Protein 3IRB (pdb70)

B-factor: mean 24.08, std 9.25, range [9.97, 71.31]

Foldseek 3Di:
DFADVVVLVVCVVVLVVLCPDPLNVVQLVQLVVVWWKWFAAPVPGATEPSHDQADPVVGDGTDGMDTADQQQKFFADWDWDQAPRVRHGDPWIWIFTFIDGPRHPGGAGAIETDPDDGGAGWHWPHSPPPTYTYGD/DAPVVVVVCVCVLPPVAPPLSVVQLVQLVVVWGKWFADPPPGATEPPHDQADPVPRDGTDGIDTADQQQKFFADWDWAQAYPVRHGDPDIWIFTWIDGPRHPGTATATEDDPHDGGFGWHWPHSPPVTYTYGD

Sequence (269 aa):
KEGSLLRWYDVEAERYEYTVGPAGEQFFNGLKQNKIIGSKCSSKCGRIFVVPARSYCEHCFVKIENYVEINKDEAYVDSYTIIYNDDEGNKLAQPVYIALIRFPNIIEEGGLLCYAEGNVKVGAKAKILSFQWPLRVKVDGSLLRWYDVEAERYEYTGPAGEQFFNGLKQNKIIGSKCSKCGRIFVPARSYCEHCFVKIEENYVEEINKDEAYVDSYTIIYNDDEGNKLAQPVYIALIRFPNIEGGLLCCYAEGNNVKVGAKKAKILSFQWPLRVKVD

Radius of gyration: 18.59 Å; Cα contacts (8 Å, |Δi|>4): 663; chains: 2; bounding box: 40×48×51 Å

Secondary structure (DSSP, 8-state):
---HHHHHHH--HHHHHHHSHHHHHHHHHHHHTT--EEEE-TTT--EEES--SEETTTTEE--EEEE--GGG-EEEEEEEEEE-TTSPEEEEEEEEEEEE-TT-EE-EEEEEEES--TT-B-EEEE-SSSPEEEE-/--HHHHHH--HHHHT---HHHHHHHHHHHTT-EEEEE-TTT--EEES--SB-TTT--B--EEEEE-GGG-EEEEEEEEEE-TTSPEEEEEEEEEEEE-TT-EE-EEEEEEES--TT-B-EEEE-SSSPEEEE-

Nearest PDB structures (foldseek):
  3irb-assembly1_A  TM=1.007E+00  e=8.850E-28  Saccharolobus solfataricus
  3irb-assembly2_B  TM=9.487E-01  e=1.608E-23  Saccharolobus solfataricus
  6ok1-assembly1_D  TM=6.934E-01  e=3.715E-05  Thermomonospora curvata DSM 43183
  6bt2-assembly2_B  TM=3.971E-01  e=6.750E-01  Homo sapiens
  6bt1-assembly1_A  TM=4.145E-01  e=9.053E-01  Homo sapiens

Organism: Saccharolobus solfataricus (strain ATCC 35092 / DSM 1617 / JCM 11322 / P2) (NCBI:txid273057)

InterPro domains:
  IPR002878 ChsH2, C-terminal OB-fold domain [PF01796] (74-131)
  IPR012340 Nucleic acid-binding, OB-fold [G3DSA:2.40.50.140] (77-144)
  IPR012340 Nucleic acid-binding, OB-fold [SSF50249] (10-137)
  IPR022002 ChsH2, rubredoxin-like zinc ribbon domain [PF12172] (36-68)
  IPR052513 Thioester Dehydratase-Related Protein [PTHR34075] (24-132)

Structure (mmCIF, N/CA/C/O backbone):
data_3IRB
#
_entry.id   3IRB
#
_cell.length_a   75.170
_cell.length_b   75.170
_cell.length_c   115.400
_cell.angle_alpha   90.000
_cell.angle_beta   90.000
_cell.angle_gamma   90.000
#
_symmetry.space_group_name_H-M   'P 41 2 2'
#
loop_
_entity.id
_entity.type
_entity.pdbx_description
1 polymer 'uncharacterized protein from DUF35 family'
2 non-polymer 'ZINC ION'
3 non-polymer 'SULFATE ION'
4 non-polymer 'ACETIC ACID'
5 water water
#
loop_
_atom_site.group_PDB
_atom_site.id
_atom_site.type_symbol
_atom_site.label_atom_id
_atom_site.label_alt_id
_atom_site.label_comp_id
_atom_site.label_asym_id
_atom_site.label_entity_id
_atom_site.label_seq_id
_atom_site.pdbx_PDB_ins_code
_atom_site.Cartn_x
_atom_site.Cartn_y
_atom_site.Cartn_z
_atom_site.occupancy
_atom_site.B_iso_or_equiv
_atom_site.auth_seq_id
_atom_site.auth_comp_id
_atom_site.auth_asym_id
_atom_site.auth_atom_id
_atom_site.pdbx_PDB_model_num
ATOM 1 N N . LYS A 1 9 ? -13.503 41.532 22.868 1.00 43.16 8 LYS A N 1
ATOM 2 C CA . LYS A 1 9 ? -13.441 42.182 21.541 1.00 42.90 8 LYS A CA 1
ATOM 3 C C . LYS A 1 9 ? -11.988 42.424 21.138 1.00 41.57 8 LYS A C 1
ATOM 4 O O . LYS A 1 9 ? -11.683 43.467 20.570 1.00 42.59 8 LYS A O 1
ATOM 6 N N . GLU A 1 10 ? -11.092 41.483 21.438 1.00 39.92 9 GLU A N 1
ATOM 7 C CA . GLU A 1 10 ? -9.684 41.648 21.053 1.00 37.72 9 GLU A CA 1
ATOM 8 C C . GLU A 1 10 ? -9.500 41.388 19.547 1.00 33.08 9 GLU A C 1
ATOM 9 O O . GLU A 1 10 ? -10.159 40.536 18.969 1.00 35.41 9 GLU A O 1
ATOM 15 N N . GLY A 1 11 ? -8.606 42.135 18.913 1.00 28.80 10 GLY A N 1
ATOM 16 C CA . GLY A 1 11 ? -8.464 42.074 17.465 1.00 23.72 10 GLY A CA 1
ATOM 17 C C . GLY A 1 11 ? -7.447 41.051 17.014 1.00 19.94 10 GLY A C 1
ATOM 18 O O . GLY A 1 11 ? -6.884 40.315 17.812 1.00 18.95 10 GLY A O 1
ATOM 19 N N . SER A 1 12 ? -7.186 41.042 15.719 1.00 19.14 11 SER A N 1
ATOM 20 C CA . SER A 1 12 ? -6.365 40.021 15.124 1.00 17.93 11 SER A CA 1
ATOM 21 C C . SER A 1 12 ? -4.882 40.111 15.519 1.00 16.08 11 SER A C 1
ATOM 22 O O . SER A 1 12 ? -4.227 39.073 15.576 1.00 15.45 11 SER A O 1
ATOM 25 N N . LEU A 1 13 ? -4.354 41.319 15.773 1.00 14.38 12 LEU A N 1
ATOM 26 C CA . LEU A 1 13 ? -2.940 41.431 16.140 1.00 15.15 12 LEU A CA 1
ATOM 27 C C . LEU A 1 13 ? -2.737 40.807 17.539 1.00 15.44 12 LEU A C 1
ATOM 28 O O . LEU A 1 13 ? -1.825 40.016 17.743 1.00 16.08 12 LEU A O 1
ATOM 33 N N . LEU A 1 14 ? -3.659 41.062 18.446 1.00 16.02 13 LEU A N 1
ATOM 34 C CA . LEU A 1 14 ? -3.510 40.512 19.785 1.00 16.38 13 LEU A CA 1
ATOM 35 C C . LEU A 1 14 ? -3.759 39.009 19.737 1.00 14.60 13 LEU A C 1
ATOM 36 O O . LEU A 1 14 ? -3.059 38.258 20.404 1.00 16.64 13 LEU A O 1
ATOM 41 N N . ARG A 1 15 ? -4.728 38.576 18.929 1.00 15.49 14 ARG A N 1
ATOM 42 C CA . ARG A 1 15 ? -4.993 37.145 18.791 1.00 18.24 14 ARG A CA 1
ATOM 43 C C . ARG A 1 15 ? -3.739 36.416 18.325 1.00 16.23 14 ARG A C 1
ATOM 44 O O . ARG A 1 15 ? -3.407 35.333 18.840 1.00 16.82 14 ARG A O 1
ATOM 52 N N . TRP A 1 16 ? -3.084 36.965 17.310 1.00 13.90 15 TRP A N 1
ATOM 53 C CA . TRP A 1 16 ? -1.890 36.324 16.763 1.00 15.77 15 TRP A CA 1
ATOM 54 C C . TRP A 1 16 ? -0.763 36.368 17.816 1.00 15.24 15 TRP A C 1
ATOM 55 O O . TRP A 1 16 ? 0.004 35.416 17.954 1.00 17.21 15 TRP A O 1
ATOM 66 N N . TYR A 1 17 ? -0.664 37.461 18.544 1.00 12.62 16 TYR A N 1
ATOM 67 C CA . TYR A 1 17 ? 0.319 37.520 19.642 1.00 16.55 16 TYR A CA 1
ATOM 68 C C . TYR A 1 17 ? 0.062 36.367 20.640 1.00 16.30 16 TYR A C 1
ATOM 69 O O . TYR A 1 17 ? 0.979 35.664 21.050 1.00 16.22 16 TYR A O 1
ATOM 78 N N . ASP A 1 18 ? -1.196 36.179 20.989 1.00 17.27 17 ASP A N 1
ATOM 79 C CA . ASP A 1 18 ? -1.582 35.137 21.946 1.00 18.37 17 ASP A CA 1
ATOM 80 C C . ASP A 1 18 ? -1.195 33.741 21.495 1.00 19.09 17 ASP A C 1
ATOM 81 O O . ASP A 1 18 ? -0.650 32.980 22.275 1.00 17.98 17 ASP A O 1
ATOM 86 N N . VAL A 1 19 ? -1.473 33.423 20.235 1.00 19.91 18 VAL A N 1
ATOM 87 C CA . VAL A 1 19 ? -1.127 32.137 19.658 1.00 19.12 18 VAL A CA 1
ATOM 88 C C . VAL A 1 19 ? 0.388 31.930 19.661 1.00 17.36 18 VAL A C 1
ATOM 89 O O . VAL A 1 19 ? 0.877 30.869 20.071 1.00 19.70 18 VAL A O 1
ATOM 101 N N . GLU A 1 21 ? 2.582 33.424 21.606 1.00 20.30 20 GLU A N 1
ATOM 102 C CA . GLU A 1 21 ? 3.017 33.272 22.993 1.00 22.16 20 GLU A CA 1
ATOM 103 C C . GLU A 1 21 ? 2.715 31.866 23.553 1.00 21.91 20 GLU A C 1
ATOM 104 O O . GLU A 1 21 ? 3.530 31.301 24.270 1.00 21.78 20 GLU A O 1
ATOM 110 N N . ALA A 1 22 ? 1.529 31.334 23.277 1.00 21.04 21 ALA A N 1
ATOM 111 C CA . ALA A 1 22 ? 1.192 29.980 23.721 1.00 23.06 21 ALA A CA 1
ATOM 112 C C . ALA A 1 22 ? 2.252 28.999 23.227 1.00 22.22 21 ALA A C 1
ATOM 113 O O . ALA A 1 22 ? 2.733 28.122 23.962 1.00 23.59 21 ALA A O 1
ATOM 115 N N . GLU A 1 23 ? 2.646 29.163 21.970 1.00 22.48 22 GLU A N 1
ATOM 116 C CA . GLU A 1 23 ? 3.630 28.287 21.366 1.00 21.73 22 GLU A CA 1
ATOM 117 C C . GLU A 1 23 ? 5.024 28.395 21.963 1.00 21.19 22 GLU A C 1
ATOM 118 O O . GLU A 1 23 ? 5.728 27.381 22.075 1.00 21.72 22 GLU A O 1
ATOM 124 N N . ARG A 1 24 ? 5.427 29.600 22.339 1.00 20.46 23 ARG A N 1
ATOM 125 C CA . ARG A 1 24 ? 6.701 29.771 23.006 1.00 20.13 23 ARG A CA 1
ATOM 126 C C . ARG A 1 24 ? 6.845 28.788 24.173 1.00 18.81 23 ARG A C 1
ATOM 127 O O . ARG A 1 24 ? 7.847 28.095 24.297 1.00 17.85 23 ARG A O 1
ATOM 135 N N . TYR A 1 25 ? 5.820 28.706 25.017 1.00 18.64 24 TYR A N 1
ATOM 136 C CA . TYR A 1 25 ? 5.903 27.863 26.196 1.00 18.02 24 TYR A CA 1
ATOM 137 C C . TYR A 1 25 ? 5.878 26.392 25.839 1.00 18.70 24 TYR A C 1
ATOM 138 O O . TYR A 1 25 ? 6.603 25.617 26.460 1.00 18.35 24 TYR A O 1
ATOM 147 N N . GLU A 1 26 ? 5.121 26.020 24.808 1.00 18.80 25 GLU A N 1
ATOM 148 C CA . GLU A 1 26 ? 5.167 24.636 24.313 1.00 19.72 25 GLU A CA 1
ATOM 149 C C . GLU A 1 26 ? 6.571 24.257 23.867 1.00 17.49 25 GLU A C 1
ATOM 150 O O . GLU A 1 26 ? 7.077 23.216 24.265 1.00 19.18 25 GLU A O 1
ATOM 156 N N . TYR A 1 27 ? 7.212 25.121 23.071 1.00 18.16 26 TYR A N 1
ATOM 157 C CA . TYR A 1 27 ? 8.589 24.881 22.607 1.00 18.60 26 TYR A CA 1
ATOM 158 C C . TYR A 1 27 ? 9.619 24.908 23.734 1.00 19.71 26 TYR A C 1
ATOM 159 O O . TYR A 1 27 ? 10.703 24.347 23.593 1.00 18.94 26 TYR A O 1
ATOM 168 N N . THR A 1 28 ? 9.319 25.604 24.817 1.00 18.36 27 THR A N 1
ATOM 169 C CA . THR A 1 28 ? 10.313 25.819 25.890 1.00 18.78 27 THR A CA 1
ATOM 170 C C . THR A 1 28 ? 10.624 24.600 26.683 1.00 18.20 27 THR A C 1
ATOM 171 O O . THR A 1 28 ? 11.749 24.455 27.153 1.00 19.31 27 THR A O 1
ATOM 175 N N . VAL A 1 29 ? 9.639 23.714 26.820 1.00 15.39 28 VAL A N 1
ATOM 176 C CA . VAL A 1 29 ? 9.775 22.527 27.637 1.00 17.95 28 VAL A CA 1
ATOM 177 C C . VAL A 1 29 ? 10.950 21.653 27.194 1.00 18.70 28 VAL A C 1
ATOM 178 O O . VAL A 1 29 ? 11.096 21.347 26.006 1.00 16.93 28 VAL A O 1
ATOM 182 N N . GLY A 1 30 ? 11.761 21.212 28.154 1.00 20.42 29 GLY A N 1
ATOM 183 C CA . GLY A 1 30 ? 12.792 20.249 27.880 1.00 19.71 29 GLY A CA 1
ATOM 184 C C . GLY A 1 30 ? 14.121 20.848 27.444 1.00 21.72 29 GLY A C 1
ATOM 185 O O . GLY A 1 30 ? 14.237 22.046 27.224 1.00 20.33 29 GLY A O 1
ATOM 186 N N . PRO A 1 31 ? 15.139 19.999 27.333 1.00 20.17 30 PRO A N 1
ATOM 187 C CA . PRO A 1 31 ? 16.504 20.486 27.065 1.00 19.71 30 PRO A CA 1
ATOM 188 C C . PRO A 1 31 ? 16.640 21.082 25.649 1.00 18.53 30 PRO A C 1
ATOM 189 O O . PRO A 1 31 ? 17.427 22.007 25.469 1.00 19.52 30 PRO A O 1
ATOM 193 N N . ALA A 1 32 ? 15.874 20.570 24.677 1.00 19.22 31 ALA A N 1
ATOM 194 C CA . ALA A 1 32 ? 15.923 21.092 23.306 1.00 19.68 31 ALA A CA 1
ATOM 195 C C . ALA A 1 32 ? 15.352 22.501 23.240 1.00 19.93 31 ALA A C 1
ATOM 196 O O . ALA A 1 32 ? 15.929 23.401 22.619 1.00 19.03 31 ALA A O 1
ATOM 198 N N . GLY A 1 33 ? 14.227 22.695 23.922 1.00 19.23 32 GLY A N 1
ATOM 199 C CA . GLY A 1 33 ? 13.658 23.999 24.149 1.00 20.88 32 GLY A CA 1
ATOM 200 C C . GLY A 1 33 ? 14.634 24.980 24.736 1.00 22.40 32 GLY A C 1
ATOM 201 O O . GLY A 1 33 ? 14.730 26.110 24.270 1.00 22.68 32 GLY A O 1
ATOM 202 N N . GLU A 1 34 ? 15.385 24.534 25.736 1.00 23.97 33 GLU A N 1
ATOM 203 C CA . GLU A 1 34 ? 16.384 25.371 26.372 1.00 23.98 33 GLU A CA 1
ATOM 204 C C . GLU A 1 34 ? 17.483 25.757 25.356 1.00 22.04 33 GLU A C 1
ATOM 205 O O . GLU A 1 34 ? 17.845 26.923 25.278 1.00 23.08 33 GLU A O 1
ATOM 207 N N . GLN A 1 35 ? 17.960 24.802 24.557 1.00 19.50 34 GLN A N 1
ATOM 208 C CA . GLN A 1 35 ? 18.963 25.085 23.520 1.00 21.76 34 GLN A CA 1
ATOM 209 C C . GLN A 1 35 ? 18.422 26.089 22.519 1.00 17.93 34 GLN A C 1
ATOM 210 O O . GLN A 1 35 ? 19.115 27.007 22.114 1.00 18.38 34 GLN A O 1
ATOM 216 N N . PHE A 1 36 ? 17.191 25.886 22.096 1.00 17.40 35 PHE A N 1
ATOM 217 C CA . PHE A 1 36 ? 16.592 26.804 21.134 1.00 17.02 35 PHE A CA 1
ATOM 218 C C . PHE A 1 36 ? 16.562 28.237 21.650 1.00 15.87 35 PHE A C 1
ATOM 219 O O . PHE A 1 36 ? 17.024 29.151 20.978 1.00 15.41 35 PHE A O 1
ATOM 227 N N . PHE A 1 37 ? 15.970 28.444 22.823 1.00 17.66 36 PHE A N 1
ATOM 228 C CA . PHE A 1 37 ? 15.808 29.810 23.351 1.00 18.02 36 PHE A CA 1
ATOM 229 C C . PHE A 1 37 ? 17.136 30.444 23.773 1.00 19.45 36 PHE A C 1
ATOM 230 O O . PHE A 1 37 ? 17.328 31.652 23.619 1.00 17.71 36 PHE A O 1
ATOM 238 N N . ASN A 1 38 ? 18.059 29.631 24.286 1.00 20.36 37 ASN A N 1
ATOM 239 C CA . ASN A 1 38 ? 19.423 30.108 24.475 1.00 21.72 37 ASN A CA 1
ATOM 240 C C . ASN A 1 38 ? 20.074 30.538 23.172 1.00 19.01 37 ASN A C 1
ATOM 241 O O . ASN A 1 38 ? 20.770 31.554 23.134 1.00 18.65 37 ASN A O 1
ATOM 246 N N . GLY A 1 39 ? 19.853 29.771 22.117 1.00 17.84 38 GLY A N 1
ATOM 247 C CA . GLY A 1 39 ? 20.362 30.111 20.776 1.00 17.94 38 GLY A CA 1
ATOM 248 C C . GLY A 1 39 ? 19.863 31.466 20.294 1.00 18.27 38 GLY A C 1
ATOM 249 O O . GLY A 1 39 ? 20.630 32.261 19.752 1.00 18.45 38 GLY A O 1
ATOM 250 N N . LEU A 1 40 ? 18.576 31.733 20.488 1.00 18.04 39 LEU A N 1
ATOM 251 C CA . LEU A 1 40 ? 17.984 33.019 20.083 1.00 18.58 39 LEU A CA 1
ATOM 252 C C . LEU A 1 40 ? 18.668 34.206 20.775 1.00 20.31 39 LEU A C 1
ATOM 253 O O . LEU A 1 40 ? 18.871 35.278 20.161 1.00 17.86 39 LEU A O 1
ATOM 258 N N . LYS A 1 41 ? 19.029 34.017 22.049 1.00 20.26 40 LYS A N 1
ATOM 259 C CA . LYS A 1 41 ? 19.787 35.029 22.791 1.00 22.37 40 LYS A CA 1
ATOM 260 C C . LYS A 1 41 ? 21.151 35.309 22.166 1.00 22.73 40 LYS A C 1
ATOM 261 O O . LYS A 1 41 ? 21.699 36.383 22.359 1.00 21.92 40 LYS A O 1
ATOM 265 N N . GLN A 1 42 ? 21.691 34.364 21.405 1.00 22.07 41 GLN A N 1
ATOM 266 C CA . GLN A 1 42 ? 22.959 34.588 20.712 1.00 23.07 41 GLN A CA 1
ATOM 267 C C . GLN A 1 42 ? 22.794 34.902 19.212 1.00 20.95 41 GLN A C 1
ATOM 268 O O . GLN A 1 42 ? 23.741 34.759 18.445 1.00 20.88 41 GLN A O 1
ATOM 274 N N . ASN A 1 43 ? 21.594 35.305 18.794 1.00 22.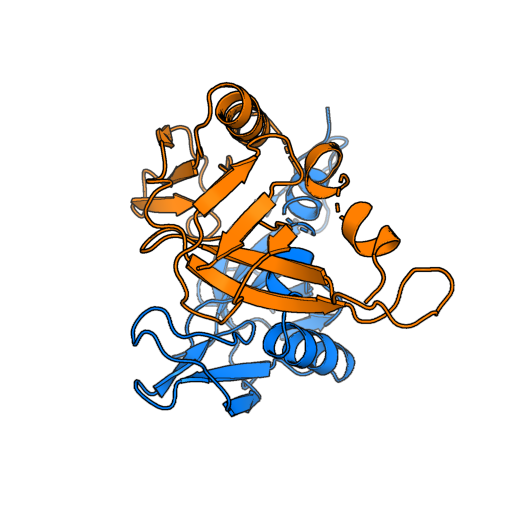74 42 ASN A N 1
ATOM 275 C CA . ASN A 1 43 ? 21.256 35.503 17.376 1.00 21.72 42 ASN A CA 1
ATOM 276 C C . ASN A 1 43 ? 21.496 34.262 16.506 1.00 21.52 42 ASN A C 1
ATOM 277 O O . ASN A 1 43 ? 21.998 34.365 15.397 1.00 21.21 42 ASN A O 1
ATOM 282 N N . LYS A 1 44 ? 21.142 33.089 17.024 1.00 18.31 43 LYS A N 1
ATOM 283 C CA . LYS A 1 44 ? 21.222 31.860 16.247 1.00 17.50 43 LYS A CA 1
ATOM 284 C C . LYS A 1 44 ? 19.904 31.155 16.241 1.00 18.84 43 LYS A C 1
ATOM 285 O O . LYS A 1 44 ? 19.113 31.297 17.180 1.00 18.29 43 LYS A O 1
ATOM 291 N N . ILE A 1 45 ? 19.682 30.383 15.183 1.00 18.38 44 ILE A N 1
ATOM 292 C CA . ILE A 1 45 ? 18.530 29.499 15.058 1.00 15.67 44 ILE A CA 1
ATOM 293 C C . ILE A 1 45 ? 19.081 28.086 15.241 1.00 15.76 44 ILE A C 1
ATOM 294 O O . ILE A 1 45 ? 19.866 27.593 14.394 1.00 17.46 44 ILE A O 1
ATOM 299 N N . ILE A 1 46 ? 18.652 27.436 16.321 1.00 14.95 45 ILE A N 1
ATOM 300 C CA . ILE A 1 46 ? 19.166 26.113 16.703 1.00 15.80 45 ILE A CA 1
ATOM 301 C C . ILE A 1 46 ? 18.114 25.043 16.488 1.00 18.26 45 ILE A C 1
ATOM 302 O O . ILE A 1 46 ? 16.978 25.124 16.979 1.00 18.83 45 ILE A O 1
ATOM 307 N N . GLY A 1 47 ? 18.477 24.039 15.711 1.00 17.42 46 GLY A N 1
ATOM 308 C CA . GLY A 1 47 ? 17.598 22.917 15.466 1.00 14.94 46 GLY A CA 1
ATOM 309 C C . GLY A 1 47 ? 18.207 21.693 16.098 1.00 17.17 46 GLY A C 1
ATOM 310 O O . GLY A 1 47 ? 19.293 21.767 16.696 1.00 16.64 46 GLY A O 1
ATOM 311 N N . SER A 1 48 ? 17.486 20.581 16.008 1.00 16.87 47 SER A N 1
ATOM 312 C CA . SER A 1 48 ? 18.042 19.308 16.444 1.00 18.16 47 SER A CA 1
ATOM 313 C C . SER A 1 48 ? 17.965 18.309 15.304 1.00 17.93 47 SER A C 1
ATOM 314 O O . SER A 1 48 ? 17.099 18.419 14.411 1.00 17.78 47 SER A O 1
ATOM 317 N N . LYS A 1 49 ? 18.848 17.315 15.347 1.00 16.97 48 LYS A N 1
ATOM 318 C CA . LYS A 1 49 ? 18.956 16.372 14.247 1.00 15.36 48 LYS A CA 1
ATOM 319 C C . LYS A 1 49 ? 18.859 14.966 14.761 1.00 16.33 48 LYS A C 1
ATOM 320 O O . LYS A 1 49 ? 19.712 14.530 15.536 1.00 16.25 48 LYS A O 1
ATOM 326 N N . CYS A 1 50 ? 17.825 14.253 14.328 1.00 13.62 49 CYS A N 1
ATOM 327 C CA . CYS A 1 50 ? 17.662 12.851 14.687 1.00 14.88 49 CYS A CA 1
ATOM 328 C C . CYS A 1 50 ? 18.760 12.020 14.041 1.00 15.64 49 CYS A C 1
ATOM 329 O O . CYS A 1 50 ? 19.002 12.089 12.837 1.00 14.14 49 CYS A O 1
ATOM 332 N N . SER A 1 51 ? 19.438 11.233 14.850 1.00 13.68 50 SER A N 1
ATOM 333 C CA A SER A 1 51 ? 20.548 10.439 14.362 0.50 14.60 50 SER A CA 1
ATOM 334 C CA B SER A 1 51 ? 20.550 10.455 14.342 0.50 14.65 50 SER A CA 1
ATOM 335 C C . SER A 1 51 ? 20.056 9.235 13.582 1.00 13.70 50 SER A C 1
ATOM 336 O O . SER A 1 51 ? 20.813 8.636 12.824 1.00 13.10 50 SER A O 1
ATOM 341 N N . LYS A 1 52 ? 18.796 8.856 13.799 1.00 14.78 51 LYS A N 1
ATOM 342 C CA . LYS A 1 52 ? 18.271 7.651 13.156 1.00 14.49 51 LYS A CA 1
ATOM 343 C C . LYS A 1 52 ? 17.763 7.913 11.749 1.00 18.33 51 LYS A C 1
ATOM 344 O O . LYS A 1 52 ? 17.986 7.082 10.862 1.00 18.87 51 LYS A O 1
ATOM 350 N N . CYS A 1 53 ? 17.117 9.060 11.529 1.00 15.72 52 CYS A N 1
ATOM 351 C CA . CYS A 1 53 ? 16.604 9.386 10.182 1.00 15.15 52 CYS A CA 1
ATOM 352 C C . CYS A 1 53 ? 17.251 10.619 9.571 1.00 16.46 52 CYS A C 1
ATOM 353 O O . CYS A 1 53 ? 17.005 10.942 8.394 1.00 15.89 52 CYS A O 1
ATOM 356 N N . GLY A 1 54 ? 18.074 11.321 10.350 1.00 14.70 53 GLY A N 1
ATOM 357 C CA . GLY A 1 54 ? 18.745 12.496 9.841 1.00 13.13 53 GLY A CA 1
ATOM 358 C C . GLY A 1 54 ? 17.872 13.744 9.685 1.00 14.69 53 GLY A C 1
ATOM 359 O O . GLY A 1 54 ? 18.374 14.741 9.237 1.00 16.52 53 GLY A O 1
ATOM 360 N N . ARG A 1 55 ? 16.578 13.687 9.999 1.00 14.20 54 ARG A N 1
ATOM 361 C CA . ARG A 1 55 ? 15.731 14.892 9.943 1.00 14.68 54 ARG A CA 1
ATOM 362 C C . ARG A 1 55 ? 16.243 15.961 10.906 1.00 16.21 54 ARG A C 1
ATOM 363 O O . ARG A 1 55 ? 16.600 15.645 12.055 1.00 16.22 54 ARG A O 1
ATOM 371 N N . ILE A 1 56 ? 16.233 17.221 10.448 1.00 16.58 55 ILE A N 1
ATOM 372 C CA . ILE A 1 56 ? 16.575 18.356 11.270 1.00 15.34 55 ILE A CA 1
ATOM 373 C C . ILE A 1 56 ? 15.290 19.127 11.561 1.00 17.10 55 ILE A C 1
ATOM 374 O O . ILE A 1 56 ? 14.548 19.392 10.648 1.00 17.76 55 ILE A O 1
ATOM 379 N N . PHE A 1 57 ? 15.027 19.411 12.844 1.00 15.02 56 PHE A N 1
ATOM 380 C CA . PHE A 1 57 ? 13.786 20.034 13.273 1.00 16.82 56 PHE A CA 1
ATOM 381 C C . PHE A 1 57 ? 14.072 21.424 13.784 1.00 17.13 56 PHE A C 1
ATOM 382 O O . PHE A 1 57 ? 15.038 21.636 14.516 1.00 18.27 56 PHE A O 1
ATOM 390 N N . VAL A 1 58 ? 13.197 22.361 13.440 1.00 14.84 57 VAL A N 1
ATOM 391 C CA A VAL A 1 58 ? 13.241 23.698 14.021 0.50 14.79 57 VAL A CA 1
ATOM 392 C CA B VAL A 1 58 ? 13.233 23.694 14.030 0.50 15.76 57 VAL A CA 1
ATOM 393 C C . VAL A 1 58 ? 11.808 24.046 14.467 1.00 16.03 57 VAL A C 1
ATOM 394 O O . VAL A 1 58 ? 10.863 23.758 13.744 1.00 17.88 57 VAL A O 1
ATOM 401 N N . PRO A 1 59 ? 11.640 24.589 15.695 1.00 17.46 58 PRO A N 1
ATOM 402 C CA . PRO A 1 59 ? 12.633 24.722 16.767 1.00 18.54 58 PRO A CA 1
ATOM 403 C C . PRO A 1 59 ? 13.147 23.343 17.190 1.00 18.69 58 PRO A C 1
ATOM 404 O O . PRO A 1 59 ? 12.520 22.317 16.880 1.00 17.39 58 PRO A O 1
ATOM 408 N N . ALA A 1 60 ? 14.327 23.321 17.784 1.00 19.93 59 ALA A N 1
ATOM 409 C CA . ALA A 1 60 ? 14.936 22.077 18.243 1.00 19.67 59 ALA A CA 1
ATOM 410 C C . ALA A 1 60 ? 13.949 21.244 19.061 1.00 19.40 59 ALA A C 1
ATOM 411 O O . ALA A 1 60 ? 13.164 21.769 19.857 1.00 18.67 59 ALA A O 1
ATOM 413 N N . ARG A 1 61 ? 13.997 19.934 18.898 1.00 16.82 60 ARG A N 1
ATOM 414 C CA . ARG A 1 61 ? 13.166 19.082 19.705 1.00 22.15 60 ARG A CA 1
ATOM 415 C C . ARG A 1 61 ? 13.927 17.880 20.216 1.00 20.38 60 ARG A C 1
ATOM 416 O O . ARG A 1 61 ? 14.948 17.508 19.668 1.00 18.03 60 ARG A O 1
ATOM 424 N N . SER A 1 62 ? 13.429 17.303 21.302 1.00 18.47 61 SER A N 1
ATOM 425 C CA . SER A 1 62 ? 14.193 16.311 22.031 1.00 19.88 61 SER A CA 1
ATOM 426 C C . SER A 1 62 ? 13.770 14.878 21.670 1.00 19.24 61 SER A C 1
ATOM 427 O O . SER A 1 62 ? 14.365 13.924 22.138 1.00 20.87 61 SER A O 1
ATOM 430 N N . TYR A 1 63 ? 12.743 14.751 20.835 1.00 18.68 62 TYR A N 1
ATOM 431 C CA . TYR A 1 63 ? 12.183 13.451 20.450 1.00 16.61 62 TYR A CA 1
ATOM 432 C C . TYR A 1 63 ? 11.798 13.433 18.983 1.00 16.05 62 TYR A C 1
ATOM 433 O O . TYR A 1 63 ? 11.284 14.421 18.461 1.00 15.84 62 TYR A O 1
ATOM 442 N N . CYS A 1 64 ? 12.045 12.309 18.313 1.00 15.99 63 CYS A N 1
ATOM 443 C CA . CYS A 1 64 ? 11.669 12.171 16.908 1.00 16.83 63 CYS A CA 1
ATOM 444 C C . CYS A 1 64 ? 10.474 11.223 16.866 1.00 19.21 63 CYS A C 1
ATOM 445 O O . CYS A 1 64 ? 10.621 10.047 17.151 1.00 16.79 63 CYS A O 1
ATOM 448 N N . GLU A 1 65 ? 9.293 11.730 16.518 1.00 24.17 64 GLU A N 1
ATOM 449 C CA . GLU A 1 65 ? 8.098 10.858 16.506 1.00 28.85 64 GLU A CA 1
ATOM 450 C C . GLU A 1 65 ? 8.052 9.927 15.269 1.00 29.76 64 GLU A C 1
ATOM 451 O O . GLU A 1 65 ? 7.318 8.940 15.289 1.00 31.02 64 GLU A O 1
ATOM 457 N N . HIS A 1 66 ? 8.845 10.230 14.238 1.00 28.05 65 HIS A N 1
ATOM 458 C CA . HIS A 1 66 ? 9.005 9.341 13.078 1.00 28.32 65 HIS A CA 1
ATOM 459 C C . HIS A 1 66 ? 9.724 8.067 13.449 1.00 26.89 65 HIS A C 1
ATOM 460 O O . HIS A 1 66 ? 9.293 6.987 13.056 1.00 25.50 65 HIS A O 1
ATOM 467 N N . CYS A 1 67 ? 10.818 8.194 14.209 1.00 23.04 66 CYS A N 1
ATOM 468 C CA . CYS A 1 67 ? 11.641 7.049 14.607 1.00 21.13 66 CYS A CA 1
ATOM 469 C C . CYS A 1 67 ? 11.342 6.498 16.000 1.00 23.64 66 CYS A C 1
ATOM 470 O O . CYS A 1 67 ? 11.812 5.417 16.318 1.00 21.81 66 CYS A O 1
ATOM 473 N N . PHE A 1 68 ? 10.596 7.244 16.823 1.00 22.89 67 PHE A N 1
ATOM 474 C CA . PHE A 1 68 ? 10.340 6.896 18.229 1.00 23.32 67 PHE A CA 1
ATOM 475 C C . PHE A 1 68 ? 11.606 6.809 19.076 1.00 20.50 67 PHE A C 1
ATOM 476 O O . PHE A 1 68 ? 11.803 5.840 19.797 1.00 22.21 67 PHE A O 1
ATOM 484 N N . VAL A 1 69 ? 12.477 7.811 18.944 1.00 17.68 68 VAL A N 1
ATOM 485 C CA . VAL A 1 69 ? 13.747 7.859 19.644 1.00 19.78 68 VAL A CA 1
ATOM 486 C C . VAL A 1 69 ? 14.051 9.293 20.073 1.00 18.65 68 VAL A C 1
ATOM 487 O O . VAL A 1 69 ? 13.604 10.280 19.438 1.00 18.65 68 VAL A O 1
ATOM 491 N N . LYS A 1 70 ? 14.799 9.378 21.163 1.00 19.18 69 LYS A N 1
ATOM 492 C CA . LYS A 1 70 ? 15.324 10.628 21.683 1.00 20.15 69 LYS A CA 1
ATOM 493 C C . LYS A 1 70 ? 16.303 11.268 20.666 1.00 17.58 69 LYS A C 1
ATOM 494 O O . LYS A 1 70 ? 17.046 10.562 19.965 1.00 18.16 69 LYS A O 1
ATOM 499 N N . ILE A 1 71 ? 16.288 12.598 20.588 1.00 17.37 70 ILE A N 1
ATOM 500 C CA . ILE A 1 71 ? 17.248 13.361 19.792 1.00 18.22 70 ILE A CA 1
ATOM 501 C C . ILE A 1 71 ? 18.224 14.070 20.736 1.00 21.82 70 ILE A C 1
ATOM 502 O O . ILE A 1 71 ? 17.801 14.802 21.628 1.00 24.50 70 ILE A O 1
ATOM 507 N N . GLU A 1 72 ? 19.513 13.895 20.493 1.00 23.73 71 GLU A N 1
ATOM 508 C CA . GLU A 1 72 ? 20.577 14.467 21.329 1.00 28.91 71 GLU A CA 1
ATOM 509 C C . GLU A 1 72 ? 21.450 15.518 20.643 1.00 28.25 71 GLU A C 1
ATOM 510 O O . GLU A 1 72 ? 22.153 16.276 21.319 1.00 30.34 71 GLU A O 1
ATOM 516 N N . ASN A 1 73 ? 21.447 15.556 19.314 1.00 23.90 72 ASN A N 1
ATOM 517 C CA . ASN A 1 73 ? 22.381 16.410 18.593 1.00 22.92 72 ASN A CA 1
ATOM 518 C C . ASN A 1 73 ? 21.741 17.727 18.146 1.00 21.25 72 ASN A C 1
ATOM 519 O O . ASN A 1 73 ? 20.681 17.721 17.536 1.00 20.32 72 ASN A O 1
ATOM 524 N N . TYR A 1 74 ? 22.377 18.844 18.464 1.00 19.50 73 TYR A N 1
ATOM 525 C CA . TYR A 1 74 ? 21.851 20.136 18.086 1.00 21.70 73 TYR A CA 1
ATOM 526 C C . TYR A 1 74 ? 22.715 20.701 16.985 1.00 21.90 73 TYR A C 1
ATOM 527 O O . TYR A 1 74 ? 23.910 20.469 16.959 1.00 20.79 73 TYR A O 1
ATOM 536 N N . VAL A 1 75 ? 22.090 21.437 16.076 1.00 18.54 74 VAL A N 1
ATOM 537 C CA . VAL A 1 75 ? 22.784 21.984 14.909 1.00 23.07 74 VAL A CA 1
ATOM 538 C C . VAL A 1 75 ? 22.363 23.427 14.677 1.00 20.28 74 VAL A C 1
ATOM 539 O O . VAL A 1 75 ? 21.210 23.779 14.902 1.00 20.68 74 VAL A O 1
ATOM 543 N N . GLU A 1 76 ? 23.315 24.262 14.253 1.00 18.58 75 GLU A N 1
ATOM 544 C CA . GLU A 1 76 ? 23.006 25.640 13.922 1.00 21.88 75 GLU A CA 1
ATOM 545 C C . GLU A 1 76 ? 22.465 25.679 12.493 1.00 22.58 75 GLU A C 1
ATOM 546 O O . GLU A 1 76 ? 23.119 25.213 11.561 1.00 21.75 75 GLU A O 1
ATOM 552 N N . ILE A 1 77 ? 21.287 26.264 12.335 1.00 19.60 76 ILE A N 1
ATOM 553 C CA . ILE A 1 77 ? 20.648 26.387 11.047 1.00 21.73 76 ILE A CA 1
ATOM 554 C C . ILE A 1 77 ? 21.190 27.636 10.339 1.00 21.65 76 ILE A C 1
ATOM 555 O O . ILE A 1 77 ? 21.457 28.640 10.970 1.00 21.83 76 ILE A O 1
ATOM 560 N N . ASN A 1 78 ? 21.398 27.555 9.034 1.00 21.73 77 ASN A N 1
ATOM 561 C CA . ASN A 1 78 ? 21.817 28.718 8.254 1.00 22.32 77 ASN A CA 1
ATOM 562 C C . ASN A 1 78 ? 20.694 29.740 8.159 1.00 24.27 77 ASN A C 1
ATOM 563 O O . ASN A 1 78 ? 19.748 29.596 7.357 1.00 22.52 77 ASN A O 1
ATOM 568 N N . LYS A 1 79 ? 20.837 30.809 8.929 1.00 25.63 78 LYS A N 1
ATOM 569 C CA . LYS A 1 79 ? 19.782 31.810 9.006 1.00 28.22 78 LYS A CA 1
ATOM 570 C C . LYS A 1 79 ? 19.605 32.548 7.678 1.00 29.01 78 LYS A C 1
ATOM 571 O O . LYS A 1 79 ? 18.489 32.953 7.330 1.00 30.76 78 LYS A O 1
ATOM 577 N N . ASP A 1 80 ? 20.680 32.650 6.900 1.00 24.71 79 ASP A N 1
ATOM 578 C CA . ASP A 1 80 ? 20.613 33.285 5.613 1.00 25.73 79 ASP A CA 1
ATOM 579 C C . ASP A 1 80 ? 19.746 32.554 4.587 1.00 25.54 79 ASP A C 1
ATOM 580 O O . ASP A 1 80 ? 19.541 33.074 3.501 1.00 25.24 79 ASP A O 1
ATOM 585 N N . GLU A 1 81 ? 19.263 31.350 4.888 1.00 24.06 80 GLU A N 1
ATOM 586 C CA . GLU A 1 81 ? 18.447 30.612 3.932 1.00 22.65 80 GLU A CA 1
ATOM 587 C C . GLU A 1 81 ? 16.952 30.613 4.247 1.00 21.34 80 GLU A C 1
ATOM 588 O O . GLU A 1 81 ? 16.190 29.866 3.606 1.00 20.12 80 GLU A O 1
ATOM 594 N N . ALA A 1 82 ? 16.527 31.443 5.200 1.00 20.48 81 ALA A N 1
ATOM 595 C CA . ALA A 1 82 ? 15.106 31.546 5.567 1.00 18.33 81 ALA A CA 1
ATOM 596 C C . ALA A 1 82 ? 14.263 32.025 4.390 1.00 17.10 81 ALA A C 1
ATOM 597 O O . ALA A 1 82 ? 14.647 32.974 3.685 1.00 17.76 81 ALA A O 1
ATOM 599 N N . TYR A 1 83 ? 13.100 31.401 4.211 1.00 15.96 82 TYR A N 1
ATOM 600 C CA . TYR A 1 83 ? 12.149 31.842 3.185 1.00 15.22 82 TYR A CA 1
ATOM 601 C C . TYR A 1 83 ? 10.723 31.806 3.671 1.00 15.88 82 TYR A C 1
ATOM 602 O O . TYR A 1 83 ? 10.373 31.117 4.650 1.00 16.98 82 TYR A O 1
ATOM 611 N N . VAL A 1 84 ? 9.899 32.601 3.007 1.00 15.99 83 VAL A N 1
ATOM 612 C CA . VAL A 1 84 ? 8.506 32.703 3.330 1.00 15.98 83 VAL A CA 1
ATOM 613 C C . VAL A 1 84 ? 7.799 31.505 2.675 1.00 15.00 83 VAL A C 1
ATOM 614 O O . VAL A 1 84 ? 7.782 31.358 1.446 1.00 15.87 83 VAL A O 1
ATOM 618 N N . ASP A 1 85 ? 7.179 30.677 3.501 1.00 14.04 84 ASP A N 1
ATOM 619 C CA . ASP A 1 85 ? 6.459 29.496 3.007 1.00 14.05 84 ASP A CA 1
ATOM 620 C C . ASP A 1 85 ? 4.991 29.777 2.695 1.00 18.00 84 ASP A C 1
ATOM 621 O O . ASP A 1 85 ? 4.416 29.232 1.745 1.00 16.58 84 ASP A O 1
ATOM 626 N N . SER A 1 86 ? 4.396 30.628 3.507 1.00 14.21 85 SER A N 1
ATOM 627 C CA . SER A 1 86 ? 2.961 30.990 3.435 1.00 13.30 85 SER A CA 1
ATOM 628 C C . SER A 1 86 ? 2.743 32.097 4.436 1.00 13.63 85 SER A C 1
ATOM 629 O O . SER A 1 86 ? 3.574 32.325 5.337 1.00 13.62 85 SER A O 1
ATOM 632 N N . TYR A 1 87 ? 1.659 32.832 4.262 1.00 15.42 86 TYR A N 1
ATOM 633 C CA . TYR A 1 87 ? 1.373 33.963 5.152 1.00 13.81 86 TYR A CA 1
ATOM 634 C C . TYR A 1 87 ? -0.037 34.442 4.954 1.00 16.02 86 TYR A C 1
ATOM 635 O O . TYR A 1 87 ? -0.684 34.110 3.933 1.00 16.38 86 TYR A O 1
ATOM 644 N N . THR A 1 88 ? -0.483 35.219 5.942 1.00 16.28 87 THR A N 1
ATOM 645 C CA . THR A 1 88 ? -1.615 36.072 5.821 1.00 16.57 87 THR A CA 1
ATOM 646 C C . THR A 1 88 ? -1.165 37.491 6.139 1.00 15.11 87 THR A C 1
ATOM 647 O O . THR A 1 88 ? -0.027 37.729 6.545 1.00 15.09 87 THR A O 1
ATOM 651 N N . ILE A 1 89 ? -2.055 38.434 5.880 1.00 15.82 88 ILE A N 1
ATOM 652 C CA . ILE A 1 89 ? -1.759 39.853 5.915 1.00 14.73 88 ILE A CA 1
ATOM 653 C C . ILE A 1 89 ? -2.868 40.501 6.731 1.00 17.20 88 ILE A C 1
ATOM 654 O O . ILE A 1 89 ? -4.026 40.091 6.666 1.00 16.69 88 ILE A O 1
ATOM 659 N N . ILE A 1 90 ? -2.476 41.456 7.555 1.00 15.29 89 ILE A N 1
ATOM 660 C CA . ILE A 1 90 ? -3.375 42.237 8.370 1.00 15.74 89 ILE A CA 1
ATOM 661 C C . ILE A 1 90 ? -3.206 43.681 7.960 1.00 15.97 89 ILE A C 1
ATOM 662 O O . ILE A 1 90 ? -2.104 44.233 8.068 1.00 17.15 89 ILE A O 1
ATOM 667 N N . TYR A 1 91 ? -4.286 44.288 7.471 1.00 16.98 90 TYR A N 1
ATOM 668 C CA . TYR A 1 91 ? -4.220 45.614 6.879 1.00 18.13 90 TYR A CA 1
ATOM 669 C C . TYR A 1 91 ? -4.444 46.720 7.893 1.00 19.52 90 TYR A C 1
ATOM 670 O O . TYR A 1 91 ? -4.010 47.852 7.665 1.00 16.85 90 TYR A O 1
ATOM 679 N N . ASN A 1 92 ? -5.112 46.402 9.012 1.00 17.05 91 ASN A N 1
ATOM 680 C CA . ASN A 1 92 ? -5.512 47.436 9.975 1.00 18.49 91 ASN A CA 1
ATOM 681 C C . ASN A 1 92 ? -5.107 47.030 11.381 1.00 18.17 91 ASN A C 1
ATOM 682 O O . ASN A 1 92 ? -4.976 45.847 11.661 1.00 17.35 91 ASN A O 1
ATOM 687 N N . ASP A 1 93 ? -4.904 48.001 12.265 1.00 18.15 92 ASP A N 1
ATOM 688 C CA . ASP A 1 93 ? -4.621 47.654 13.653 1.00 17.33 92 ASP A CA 1
ATOM 689 C C . ASP A 1 93 ? -5.918 47.230 14.343 1.00 18.20 92 ASP A C 1
ATOM 690 O O . ASP A 1 93 ? -6.994 47.207 13.726 1.00 15.50 92 ASP A O 1
ATOM 695 N N . ASP A 1 94 ? -5.826 46.877 15.620 1.00 15.31 93 ASP A N 1
ATOM 696 C CA . ASP A 1 94 ? -6.990 46.318 16.295 1.00 17.08 93 ASP A CA 1
ATOM 697 C C . ASP A 1 94 ? -8.092 47.359 16.601 1.00 18.97 93 ASP A C 1
ATOM 698 O O . ASP A 1 94 ? -9.194 46.996 17.007 1.00 20.14 93 ASP A O 1
ATOM 703 N N . GLU A 1 95 ? -7.786 48.646 16.435 1.00 15.43 94 GLU A N 1
ATOM 704 C CA . GLU A 1 95 ? -8.781 49.679 16.568 1.00 15.06 94 GLU A CA 1
ATOM 705 C C . GLU A 1 95 ? -9.351 50.068 15.176 1.00 14.33 94 GLU A C 1
ATOM 706 O O . GLU A 1 95 ? -10.198 50.924 15.076 1.00 15.43 94 GLU A O 1
ATOM 712 N N . GLY A 1 96 ? -8.887 49.425 14.109 1.00 16.97 95 GLY A N 1
ATOM 713 C CA . GLY A 1 96 ? -9.424 49.725 12.757 1.00 16.35 95 GLY A CA 1
ATOM 714 C C . GLY A 1 96 ? -8.606 50.712 11.940 1.00 16.92 95 GLY A C 1
ATOM 715 O O . GLY A 1 96 ? -8.991 51.060 10.821 1.00 19.16 95 GLY A O 1
ATOM 716 N N . ASN A 1 97 ? -7.478 51.184 12.472 1.00 17.43 96 ASN A N 1
ATOM 717 C CA . ASN A 1 97 ? -6.613 52.099 11.709 1.00 15.01 96 ASN A CA 1
ATOM 718 C C . ASN A 1 97 ? -5.843 51.401 10.590 1.00 18.33 96 ASN A C 1
ATOM 719 O O . ASN A 1 97 ? -5.259 50.333 10.800 1.00 14.47 96 ASN A O 1
ATOM 724 N N . LYS A 1 98 ? -5.834 51.972 9.391 1.00 18.81 97 LYS A N 1
ATOM 725 C CA . LYS A 1 98 ? -5.049 51.399 8.287 1.00 19.88 97 LYS A CA 1
ATOM 726 C C . LYS A 1 98 ? -3.563 51.506 8.588 1.00 22.05 97 LYS A C 1
ATOM 727 O O . LYS A 1 98 ? -3.050 52.544 8.981 1.00 22.25 97 LYS A O 1
ATOM 731 N N . LEU A 1 99 ? -2.851 50.405 8.411 1.00 21.90 98 LEU A N 1
ATOM 732 C CA . LEU A 1 99 ? -1.442 50.420 8.718 1.00 23.84 98 LEU A CA 1
ATOM 733 C C . LEU A 1 99 ? -0.660 50.976 7.504 1.00 26.25 98 LEU A C 1
ATOM 734 O O . LEU A 1 99 ? -0.880 50.541 6.369 1.00 30.29 98 LEU A O 1
ATOM 739 N N . ALA A 1 100 ? 0.266 51.891 7.779 1.00 29.24 99 ALA A N 1
ATOM 740 C CA . ALA A 1 100 ? 1.279 52.340 6.813 1.00 32.06 99 ALA A CA 1
ATOM 741 C C . ALA A 1 100 ? 1.958 51.127 6.174 1.00 29.97 99 ALA A C 1
ATOM 742 O O . ALA A 1 100 ? 2.065 51.021 4.963 1.00 32.29 99 ALA A O 1
ATOM 744 N N . GLN A 1 101 ? 2.424 50.218 7.020 1.00 28.56 100 GLN A N 1
ATOM 745 C CA . GLN A 1 101 ? 3.018 48.976 6.566 1.00 26.36 100 GLN A CA 1
ATOM 746 C C . GLN A 1 101 ? 2.157 47.878 7.136 1.00 23.58 100 GLN A C 1
ATOM 747 O O . GLN A 1 101 ? 2.079 47.741 8.352 1.00 18.63 100 GLN A O 1
ATOM 753 N N . PRO A 1 102 ? 1.481 47.120 6.274 1.00 22.70 101 PRO A N 1
ATOM 754 C CA . PRO A 1 102 ? 0.750 45.951 6.751 1.00 23.02 101 PRO A CA 1
ATOM 755 C C . PRO A 1 102 ? 1.648 44.998 7.507 1.00 20.77 101 PRO A C 1
ATOM 756 O O . PRO A 1 102 ? 2.876 44.910 7.236 1.00 19.78 101 PRO A O 1
ATOM 760 N N . VAL A 1 103 ? 1.037 44.284 8.446 1.00 18.64 102 VAL A N 1
ATOM 761 C CA . VAL A 1 103 ? 1.720 43.264 9.220 1.00 16.93 102 VAL A CA 1
ATOM 762 C C . VAL A 1 103 ? 1.398 41.918 8.604 1.00 16.99 102 VAL A C 1
ATOM 763 O O . VAL A 1 103 ? 0.238 41.616 8.282 1.00 20.03 102 VAL A O 1
ATOM 767 N N . TYR A 1 104 ? 2.420 41.123 8.397 1.00 15.43 103 TYR A N 1
ATOM 768 C CA . TYR A 1 104 ? 2.215 39.792 7.855 1.00 14.78 103 TYR A CA 1
ATOM 769 C C . TYR A 1 104 ? 2.459 38.778 8.960 1.00 16.60 103 TYR A C 1
ATOM 770 O O . TYR A 1 104 ? 3.408 38.915 9.715 1.00 17.83 103 TYR A O 1
ATOM 779 N N . ILE A 1 105 ? 1.642 37.728 9.024 1.00 14.36 104 ILE A N 1
ATOM 780 C CA . ILE A 1 105 ? 1.920 36.606 9.893 1.00 16.64 104 ILE A CA 1
ATOM 781 C C . ILE A 1 105 ? 2.408 35.536 8.909 1.00 14.95 104 ILE A C 1
ATOM 782 O O . ILE A 1 105 ? 1.656 35.161 7.999 1.00 17.10 104 ILE A O 1
ATOM 787 N N . ALA A 1 106 ? 3.653 35.107 9.053 1.00 15.00 105 ALA A N 1
ATOM 788 C CA . ALA A 1 106 ? 4.276 34.190 8.080 1.00 16.87 105 ALA A CA 1
ATOM 789 C C . ALA A 1 106 ? 4.782 32.927 8.722 1.00 17.28 105 ALA A C 1
ATOM 790 O O . ALA A 1 106 ? 5.233 32.952 9.866 1.00 20.52 105 ALA A O 1
ATOM 792 N N . LEU A 1 107 ? 4.722 31.822 7.981 1.00 15.56 106 LEU A N 1
ATOM 793 C CA . LEU A 1 107 ? 5.510 30.632 8.307 1.00 16.15 106 LEU A CA 1
ATOM 794 C C . LEU A 1 107 ? 6.821 30.716 7.576 1.00 14.71 106 LEU A C 1
ATOM 795 O O . LEU A 1 107 ? 6.868 30.749 6.339 1.00 15.80 106 LEU A O 1
ATOM 800 N N . ILE A 1 108 ? 7.892 30.820 8.319 1.00 12.93 107 ILE A N 1
ATOM 801 C CA . ILE A 1 108 ? 9.204 30.976 7.743 1.00 14.16 107 ILE A CA 1
ATOM 802 C C . ILE A 1 108 ? 9.873 29.605 7.852 1.00 15.52 107 ILE A C 1
ATOM 803 O O . ILE A 1 108 ? 9.842 28.981 8.917 1.00 17.25 107 ILE A O 1
ATOM 808 N N . ARG A 1 109 ? 10.440 29.143 6.752 1.00 15.06 108 ARG A N 1
ATOM 809 C CA . ARG A 1 109 ? 11.102 27.831 6.730 1.00 17.22 108 ARG A CA 1
ATOM 810 C C . ARG A 1 109 ? 12.517 27.927 6.216 1.00 17.33 108 ARG A C 1
ATOM 811 O O . ARG A 1 109 ? 12.958 28.964 5.742 1.00 16.95 108 ARG A O 1
ATOM 819 N N . PHE A 1 110 ? 13.213 26.799 6.285 1.00 15.89 109 PHE A N 1
ATOM 820 C CA . PHE A 1 110 ? 14.585 26.696 5.808 1.00 17.48 109 PHE A CA 1
ATOM 821 C C . PHE A 1 110 ? 14.648 25.433 4.965 1.00 20.17 109 PHE A C 1
ATOM 822 O O . PHE A 1 110 ? 14.077 24.417 5.361 1.00 16.07 109 PHE A O 1
ATOM 830 N N . PRO A 1 111 ? 15.351 25.479 3.828 1.00 19.95 110 PRO A N 1
ATOM 831 C CA . PRO A 1 111 ? 15.432 24.310 2.939 1.00 21.21 110 PRO A CA 1
ATOM 832 C C . PRO A 1 111 ? 15.906 23.043 3.679 1.00 19.97 110 PRO A C 1
ATOM 833 O O . PRO A 1 111 ? 16.879 23.095 4.420 1.00 19.39 110 PRO A O 1
ATOM 837 N N . ASN A 1 112 ? 15.167 21.955 3.505 1.00 19.17 111 ASN A N 1
ATOM 838 C CA . ASN A 1 112 ? 15.530 20.612 3.987 1.00 20.45 111 ASN A CA 1
ATOM 839 C C . ASN A 1 112 ? 15.454 20.469 5.500 1.00 20.10 111 ASN A C 1
ATOM 840 O O . ASN A 1 112 ? 15.989 19.501 6.067 1.00 18.26 111 ASN A O 1
ATOM 845 N N . ILE A 1 113 ? 14.769 21.428 6.141 1.00 19.47 112 ILE A N 1
ATOM 846 C CA A ILE A 1 113 ? 14.573 21.393 7.581 0.50 18.47 112 ILE A CA 1
ATOM 847 C CA B ILE A 1 113 ? 14.575 21.450 7.594 0.50 17.56 112 ILE A CA 1
ATOM 848 C C . ILE A 1 113 ? 13.088 21.271 7.874 1.00 17.74 112 ILE A C 1
ATOM 849 O O . ILE A 1 113 ? 12.268 22.001 7.292 1.00 18.29 112 ILE A O 1
ATOM 858 N N . GLU A 1 114 ? 12.740 20.342 8.768 1.00 15.91 113 GLU A N 1
ATOM 859 C CA A GLU A 1 114 ? 11.351 20.156 9.181 0.50 18.95 113 GLU A CA 1
ATOM 860 C CA B GLU A 1 114 ? 11.359 20.132 9.221 0.50 18.37 113 GLU A CA 1
ATOM 861 C C . GLU A 1 114 ? 10.899 21.232 10.178 1.00 19.27 113 GLU A C 1
ATOM 862 O O . GLU A 1 114 ? 11.681 21.715 10.994 1.00 20.42 113 GLU A O 1
ATOM 873 N N . GLY A 1 115 ? 9.626 21.591 10.092 1.00 19.26 114 GLY A N 1
ATOM 874 C CA . GLY A 1 115 ? 9.033 22.628 10.935 1.00 20.10 114 GLY A CA 1
ATOM 875 C C . GLY A 1 115 ? 9.338 23.979 10.330 1.00 20.60 114 GLY A C 1
ATOM 876 O O . GLY A 1 115 ? 9.572 24.115 9.144 1.00 24.07 114 GLY A O 1
ATOM 877 N N . GLY A 1 116 ? 9.384 24.978 11.176 1.00 23.09 115 GLY A N 1
ATOM 878 C CA . GLY A 1 116 ? 9.475 26.349 10.730 1.00 22.51 115 GLY A CA 1
ATOM 879 C C . GLY A 1 116 ? 9.185 27.248 11.897 1.00 22.42 115 GLY A C 1
ATOM 880 O O . GLY A 1 116 ? 9.002 26.771 13.005 1.00 21.90 115 GLY A O 1
ATOM 881 N N . LEU A 1 117 ? 9.140 28.548 11.634 1.00 19.27 116 LEU A N 1
ATOM 882 C CA . LEU A 1 117 ? 8.965 29.526 12.659 1.00 18.94 116 LEU A CA 1
ATOM 883 C C . LEU A 1 117 ? 7.800 30.417 12.259 1.00 20.90 116 LEU A C 1
ATOM 884 O O . LEU A 1 117 ? 7.813 30.980 11.157 1.00 19.08 116 LEU A O 1
ATOM 889 N N . LEU A 1 118 ? 6.806 30.526 13.141 1.00 18.56 117 LEU A N 1
ATOM 890 C CA . LEU A 1 118 ? 5.705 31.482 12.969 1.00 21.87 117 LEU A CA 1
ATOM 891 C C . LEU A 1 118 ? 6.208 32.852 13.395 1.00 21.24 117 LEU A C 1
ATOM 892 O O . LEU A 1 118 ? 6.548 33.042 14.561 1.00 22.69 117 LEU A O 1
ATOM 897 N N . CYS A 1 119 ? 6.256 33.780 12.443 1.00 16.45 118 CYS A N 1
ATOM 898 C CA . CYS A 1 119 ? 6.914 35.054 12.601 1.00 17.07 118 CYS A CA 1
ATOM 899 C C . CYS A 1 119 ? 6.044 36.185 12.128 1.00 19.25 118 CYS A C 1
ATOM 900 O O . CYS A 1 119 ? 5.126 36.003 11.324 1.00 18.99 118 CYS A O 1
ATOM 903 N N . TYR A 1 120 ? 6.366 37.380 12.618 1.00 17.96 119 TYR A N 1
ATOM 904 C CA . TYR A 1 120 ? 5.950 38.612 11.985 1.00 19.45 119 TYR A CA 1
ATOM 905 C C . TYR A 1 120 ? 6.877 38.942 10.827 1.00 20.02 119 TYR A C 1
ATOM 906 O O . TYR A 1 120 ? 8.101 38.818 10.952 1.00 21.32 119 TYR A O 1
ATOM 915 N N . ALA A 1 121 ? 6.296 39.371 9.709 1.00 18.99 120 ALA A N 1
ATOM 916 C CA . ALA A 1 121 ? 7.071 39.745 8.519 1.00 18.34 120 ALA A CA 1
ATOM 917 C C . ALA A 1 121 ? 6.604 41.112 8.052 1.00 17.86 120 ALA A C 1
ATOM 918 O O . ALA A 1 121 ? 5.426 41.443 8.186 1.00 19.62 120 ALA A O 1
ATOM 920 N N . GLU A 1 122 ? 7.531 41.913 7.544 1.00 18.62 121 GLU A N 1
ATOM 921 C CA . GLU A 1 122 ? 7.196 43.190 6.944 1.00 18.58 121 GLU A CA 1
ATOM 922 C C . GLU A 1 122 ? 8.056 43.381 5.694 1.00 18.91 121 GLU A C 1
ATOM 923 O O . GLU A 1 122 ? 9.078 42.730 5.533 1.00 19.56 121 GLU A O 1
ATOM 929 N N . GLY A 1 123 ? 7.559 44.220 4.785 1.00 17.08 122 GLY A N 1
ATOM 930 C CA . GLY A 1 123 ? 8.198 44.513 3.537 1.00 18.96 122 GLY A CA 1
ATOM 931 C C . GLY A 1 123 ? 7.400 44.021 2.324 1.00 20.38 122 GLY A C 1
ATOM 932 O O . GLY A 1 123 ? 6.173 43.905 2.355 1.00 21.02 122 GLY A O 1
ATOM 933 N N . ASN A 1 124 ? 8.134 43.726 1.263 1.00 20.59 123 ASN A N 1
ATOM 934 C CA . ASN A 1 124 ? 7.569 43.270 -0.013 1.00 20.06 123 ASN A CA 1
ATOM 935 C C . ASN A 1 124 ? 7.397 41.772 0.030 1.00 20.14 123 ASN A C 1
ATOM 936 O O . ASN A 1 124 ? 7.976 41.039 -0.768 1.00 23.55 123 ASN A O 1
ATOM 941 N N . VAL A 1 125 ? 6.580 41.330 0.982 1.00 19.92 124 VAL A N 1
ATOM 942 C CA . VAL A 1 125 ? 6.401 39.921 1.270 1.00 18.02 124 VAL A CA 1
ATOM 943 C C . VAL A 1 125 ? 5.679 39.211 0.104 1.00 19.57 124 VAL A C 1
ATOM 944 O O . VAL A 1 125 ? 4.674 39.695 -0.394 1.00 21.47 124 VAL A O 1
ATOM 948 N N . LYS A 1 126 ? 6.236 38.092 -0.335 1.00 17.50 125 LYS A N 1
ATOM 949 C CA . LYS A 1 126 ? 5.531 37.184 -1.237 1.00 18.13 125 LYS A CA 1
ATOM 950 C C . LYS A 1 126 ? 6.020 35.789 -0.944 1.00 15.83 125 LYS A C 1
ATOM 951 O O . LYS A 1 126 ? 7.095 35.592 -0.354 1.00 14.37 125 LYS A O 1
ATOM 957 N N . VAL A 1 127 ? 5.228 34.812 -1.367 1.00 15.45 126 VAL A N 1
ATOM 958 C CA . VAL A 1 127 ? 5.584 33.431 -1.121 1.00 15.21 126 VAL A CA 1
ATOM 959 C C . VAL A 1 127 ? 6.888 33.101 -1.848 1.00 14.44 126 VAL A C 1
ATOM 960 O O . VAL A 1 127 ? 7.101 33.516 -3.002 1.00 14.12 126 VAL A O 1
ATOM 964 N N . GLY A 1 128 ? 7.772 32.404 -1.147 1.00 15.41 127 GLY A N 1
ATOM 965 C CA . GLY A 1 128 ? 9.073 32.006 -1.664 1.00 14.40 127 GLY A CA 1
ATOM 966 C C . GLY A 1 128 ? 10.203 32.995 -1.444 1.00 17.66 127 GLY A C 1
ATOM 967 O O . GLY A 1 128 ? 11.352 32.673 -1.654 1.00 20.34 127 GLY A O 1
ATOM 968 N N . ALA A 1 129 ? 9.872 34.205 -1.023 1.00 17.40 128 ALA A N 1
ATOM 969 C CA . ALA A 1 129 ? 10.860 35.269 -0.878 1.00 18.40 128 ALA A CA 1
ATOM 970 C C . ALA A 1 129 ? 11.821 34.939 0.246 1.00 17.72 128 ALA A C 1
ATOM 971 O O . ALA A 1 129 ? 11.445 34.325 1.260 1.00 16.16 128 ALA A O 1
ATOM 973 N N . LYS A 1 130 ? 13.080 35.325 0.063 1.00 16.36 129 LYS A N 1
ATOM 974 C CA . LYS A 1 130 ? 14.063 35.251 1.149 1.00 16.86 129 LYS A CA 1
ATOM 975 C C . LYS A 1 130 ? 13.692 36.208 2.290 1.00 19.23 129 LYS A C 1
ATOM 976 O O . LYS A 1 130 ? 13.330 37.344 2.046 1.00 18.37 129 LYS A O 1
ATOM 978 N N . ALA A 1 131 ? 13.805 35.744 3.530 1.00 18.19 130 ALA A N 1
ATOM 979 C CA . ALA A 1 131 ? 13.465 36.546 4.713 1.00 20.75 130 ALA A CA 1
ATOM 980 C C . ALA A 1 131 ? 14.741 36.812 5.522 1.00 21.24 130 ALA A C 1
ATOM 981 O O . ALA A 1 131 ? 15.525 35.917 5.719 1.00 19.78 130 ALA A O 1
ATOM 983 N N . LYS A 1 132 ? 14.938 38.041 5.981 1.00 20.71 131 LYS A N 1
ATOM 984 C CA . LYS A 1 132 ? 16.090 38.371 6.825 1.00 21.27 131 LYS A CA 1
ATOM 985 C C . LYS A 1 132 ? 15.569 38.579 8.245 1.00 20.83 131 LYS A C 1
ATOM 986 O O . LYS A 1 132 ? 14.593 39.309 8.451 1.00 19.84 131 LYS A O 1
ATOM 989 N N . ILE A 1 133 ? 16.161 37.890 9.215 1.00 21.24 132 ILE A N 1
ATOM 990 C CA . ILE A 1 133 ? 15.712 38.018 10.608 1.00 21.08 132 ILE A CA 1
ATOM 991 C C . ILE A 1 133 ? 16.209 39.321 11.208 1.00 22.66 132 ILE A C 1
ATOM 992 O O . ILE A 1 133 ? 17.409 39.544 11.274 1.00 24.12 132 ILE A O 1
ATOM 997 N N . LEU A 1 134 ? 15.278 40.190 11.621 1.00 21.61 133 LEU A N 1
ATOM 998 C CA . LEU A 1 134 ? 15.599 41.470 12.251 1.00 20.35 133 LEU A CA 1
ATOM 999 C C . LEU A 1 134 ? 15.680 41.346 13.772 1.00 21.57 133 LEU A C 1
ATOM 1000 O O . LEU A 1 134 ? 16.462 42.041 14.410 1.00 23.07 133 LEU A O 1
ATOM 1005 N N . SER A 1 135 ? 14.852 40.483 14.354 1.00 18.29 134 SER A N 1
ATOM 1006 C CA . SER A 1 135 ? 14.811 40.309 15.824 1.00 19.68 134 SER A CA 1
ATOM 1007 C C . SER A 1 135 ? 14.661 38.848 16.189 1.00 19.20 134 SER A C 1
ATOM 1008 O O . SER A 1 135 ? 13.787 38.159 15.647 1.00 19.17 134 SER A O 1
ATOM 1011 N N . PHE A 1 136 ? 15.501 38.407 17.124 1.00 18.61 135 PHE A N 1
ATOM 1012 C CA . PHE A 1 136 ? 15.492 37.041 17.627 1.00 21.00 135 PHE A CA 1
ATOM 1013 C C . PHE A 1 136 ? 14.726 36.913 18.962 1.00 22.85 135 PHE A C 1
ATOM 1014 O O . PHE A 1 136 ? 14.725 35.858 19.576 1.00 24.32 135 PHE A O 1
ATOM 1022 N N . GLN A 1 137 ? 14.104 37.988 19.438 1.00 20.48 136 GLN A N 1
ATOM 1023 C CA . GLN A 1 137 ? 13.170 37.859 20.556 1.00 22.20 136 GLN A CA 1
ATOM 1024 C C . GLN A 1 137 ? 11.915 37.201 20.009 1.00 22.09 136 GLN A C 1
ATOM 1025 O O . GLN A 1 137 ? 11.546 37.428 18.867 1.00 22.52 136 GLN A O 1
ATOM 1031 N N . TRP A 1 138 ? 11.267 36.364 20.803 1.00 22.38 137 TRP A N 1
ATOM 1032 C CA . TRP A 1 138 ? 10.072 35.663 20.352 1.00 22.94 137 TRP A CA 1
ATOM 1033 C C 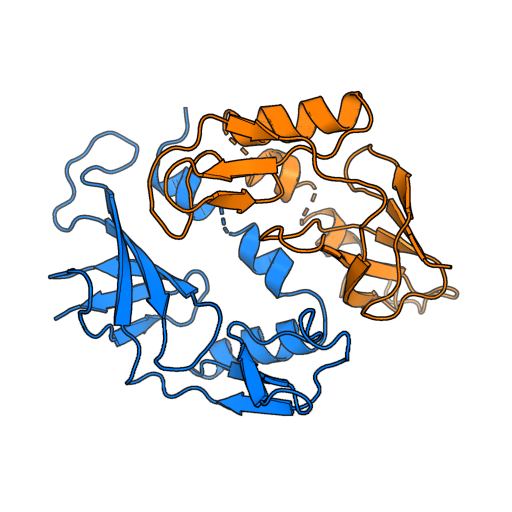. TRP A 1 138 ? 8.827 36.528 20.537 1.00 23.55 137 TRP A C 1
ATOM 1034 O O . TRP A 1 138 ? 8.690 37.187 21.567 1.00 26.41 137 TRP A O 1
ATOM 1045 N N . PRO A 1 139 ? 7.910 36.544 19.551 1.00 24.27 138 PRO A N 1
ATOM 1046 C CA . PRO A 1 139 ? 7.953 35.943 18.242 1.00 23.57 138 PRO A CA 1
ATOM 1047 C C . PRO A 1 139 ? 8.907 36.710 17.363 1.00 20.30 138 PRO A C 1
ATOM 1048 O O . PRO A 1 139 ? 8.989 37.930 17.464 1.00 20.69 138 PRO A O 1
ATOM 1052 N N . LEU A 1 140 ? 9.636 35.995 16.528 1.00 20.08 139 LEU A N 1
ATOM 10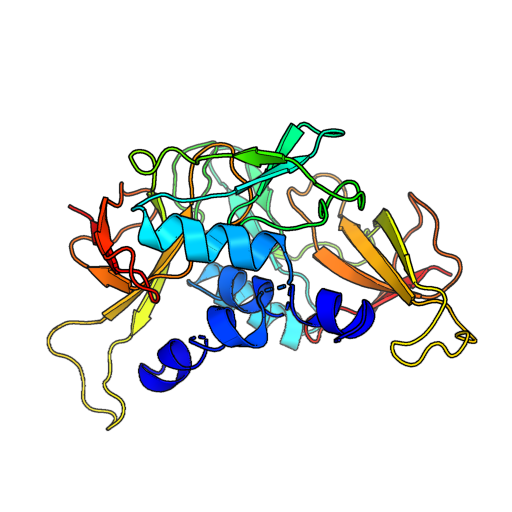53 C CA . LEU A 1 140 ? 10.621 36.618 15.660 1.00 20.33 139 LEU A CA 1
ATOM 1054 C C . LEU A 1 140 ? 9.997 37.602 14.653 1.00 19.81 139 LEU A C 1
ATOM 1055 O O . LEU A 1 140 ? 8.827 37.472 14.256 1.00 19.85 139 LEU A O 1
ATOM 1060 N N . ARG A 1 141 ? 10.801 38.580 14.268 1.00 20.27 140 ARG A N 1
ATOM 1061 C CA . ARG A 1 141 ? 10.463 39.535 13.231 1.00 20.84 140 ARG A CA 1
ATOM 1062 C C . ARG A 1 141 ? 11.446 39.396 12.087 1.00 19.17 140 ARG A C 1
ATOM 1063 O O . ARG A 1 141 ? 12.678 39.417 12.287 1.00 18.00 140 ARG A O 1
ATOM 1071 N N . VAL A 1 142 ? 10.901 39.332 10.880 1.00 18.59 141 VAL A N 1
ATOM 1072 C CA . VAL A 1 142 ? 11.701 39.211 9.680 1.00 17.37 141 VAL A CA 1
ATOM 1073 C C . VAL A 1 142 ? 11.268 40.281 8.680 1.00 18.87 141 VAL A C 1
ATOM 1074 O O . VAL A 1 142 ? 10.170 40.833 8.777 1.00 18.34 141 VAL A O 1
ATOM 1078 N N . LYS A 1 143 ? 12.140 40.585 7.730 1.00 18.60 142 LYS A N 1
ATOM 1079 C CA . LYS A 1 143 ? 11.759 41.462 6.644 1.00 19.73 142 LYS A CA 1
ATOM 1080 C C . LYS A 1 143 ? 12.058 40.799 5.318 1.00 21.29 142 LYS A C 1
ATOM 1081 O O . LYS A 1 143 ? 12.951 39.942 5.228 1.00 21.07 142 LYS A O 1
ATOM 1087 N N . VAL A 1 144 ? 11.295 41.206 4.310 1.00 20.40 143 VAL A N 1
ATOM 1088 C CA . VAL A 1 144 ? 11.484 40.780 2.927 1.00 22.85 143 VAL A CA 1
ATOM 1089 C C . VAL A 1 144 ? 11.767 42.045 2.121 1.00 23.74 143 VAL A C 1
ATOM 1090 O O . VAL A 1 144 ? 10.959 42.979 2.099 1.00 24.37 143 VAL A O 1
ATOM 1094 N N . ASP A 1 145 ? 12.942 42.099 1.514 1.00 29.18 144 ASP A N 1
ATOM 1095 C CA . ASP A 1 145 ? 13.342 43.259 0.684 1.00 34.47 144 ASP A CA 1
ATOM 1096 C C . ASP A 1 145 ? 12.579 43.281 -0.655 1.00 38.56 144 ASP A C 1
ATOM 1097 O O . ASP A 1 145 ? 12.286 42.230 -1.253 1.00 41.17 144 ASP A O 1
ATOM 1103 N N . GLY B 1 11 ? 12.391 27.356 35.819 1.00 41.69 10 GLY B N 1
ATOM 1104 C CA . GLY B 1 11 ? 12.317 26.151 36.695 1.00 40.19 10 GLY B CA 1
ATOM 1105 C C . GLY B 1 11 ? 11.615 26.403 38.018 1.00 36.60 10 GLY B C 1
ATOM 1106 O O . GLY B 1 11 ? 11.993 25.816 39.051 1.00 41.36 10 GLY B O 1
ATOM 1107 N N . SER B 1 12 ? 10.602 27.267 38.010 1.00 26.97 11 SER B N 1
ATOM 1108 C CA . SER B 1 12 ? 9.842 27.569 39.226 1.00 24.49 11 SER B CA 1
ATOM 1109 C C . SER B 1 12 ? 8.452 26.955 39.144 1.00 19.01 11 SER B C 1
ATOM 1110 O O . SER B 1 12 ? 7.780 27.120 38.140 1.00 17.68 11 SER B O 1
ATOM 1113 N N . LEU B 1 13 ? 8.007 26.290 40.205 1.00 19.09 12 LEU B N 1
ATOM 1114 C CA . LEU B 1 13 ? 6.657 25.717 40.229 1.00 16.81 12 LEU B CA 1
ATOM 1115 C C . LEU B 1 13 ? 5.581 26.810 40.024 1.00 16.68 12 LEU B C 1
ATOM 1116 O O . LEU B 1 13 ? 4.642 26.641 39.263 1.00 16.54 12 LEU B O 1
ATOM 1121 N N . LEU B 1 14 ? 5.724 27.918 40.733 1.00 15.29 13 LEU B N 1
ATOM 1122 C CA . LEU B 1 14 ? 4.737 29.011 40.623 1.00 16.00 13 LEU B CA 1
ATOM 1123 C C . LEU B 1 14 ? 4.715 29.643 39.241 1.00 13.86 13 LEU B C 1
ATOM 1124 O O . LEU B 1 14 ? 3.635 29.957 38.696 1.00 16.03 13 LEU B O 1
ATOM 1129 N N . ARG B 1 15 ? 5.897 29.862 38.658 1.00 15.19 14 ARG B N 1
ATOM 1130 C CA . ARG B 1 15 ? 5.963 30.475 37.335 1.00 15.18 14 ARG B CA 1
ATOM 1131 C C . ARG B 1 15 ? 5.331 29.594 36.288 1.00 16.23 14 ARG B C 1
ATOM 1132 O O . ARG B 1 15 ? 4.592 30.072 35.432 1.00 15.10 14 ARG B O 1
ATOM 1140 N N . TRP B 1 16 ? 5.612 28.294 36.341 1.00 16.21 15 TRP B N 1
ATOM 1141 C CA . TRP B 1 16 ? 4.971 27.351 35.408 1.00 17.06 15 TRP B CA 1
ATOM 1142 C C . TRP B 1 16 ? 3.449 27.288 35.596 1.00 14.86 15 TRP B C 1
ATOM 1143 O O . TRP B 1 16 ? 2.696 27.187 34.618 1.00 14.57 15 TRP B O 1
ATOM 1154 N N . TYR B 1 17 ? 3.000 27.350 36.843 1.00 13.95 16 TYR B N 1
ATOM 1155 C CA . TYR B 1 17 ? 1.582 27.388 37.122 1.00 16.36 16 TYR B CA 1
ATOM 1156 C C . TYR B 1 17 ? 0.969 28.639 36.492 1.00 15.96 16 TYR B C 1
ATOM 1157 O O . TYR B 1 17 ? -0.068 28.568 35.861 1.00 16.81 16 TYR B O 1
ATOM 1166 N N . ASP B 1 18 ? 1.638 29.778 36.640 1.00 15.02 17 ASP B N 1
ATOM 1167 C CA . ASP B 1 18 ? 1.161 31.022 36.054 1.00 14.79 17 ASP B CA 1
ATOM 1168 C C . ASP B 1 18 ? 1.039 30.904 34.531 1.00 14.75 17 ASP B C 1
ATOM 1169 O O . ASP B 1 18 ? 0.052 31.382 33.941 1.00 16.21 17 ASP B O 1
ATOM 1174 N N . VAL B 1 19 ? 2.043 30.278 33.904 1.00 15.30 18 VAL B N 1
ATOM 1175 C CA . VAL B 1 19 ? 2.028 30.052 32.479 1.00 17.04 18 VAL B CA 1
ATOM 1176 C C . VAL B 1 19 ? 0.833 29.206 32.073 1.00 16.18 18 VAL B C 1
ATOM 1177 O O . VAL B 1 19 ? 0.131 29.535 31.142 1.00 16.33 18 VAL B O 1
ATOM 1189 N N . GLU B 1 21 ? -2.034 28.769 33.664 1.00 16.17 20 GLU B N 1
ATOM 1190 C CA . GLU B 1 21 ? -3.276 29.504 33.852 1.00 16.83 20 GLU B CA 1
ATOM 1191 C C . GLU B 1 21 ? -3.424 30.585 32.771 1.00 17.32 20 GLU B C 1
ATOM 1192 O O . GLU B 1 21 ? -4.520 30.782 32.239 1.00 15.60 20 GLU B O 1
ATOM 1198 N N . ALA B 1 22 ? -2.326 31.264 32.460 1.00 18.27 21 ALA B N 1
ATOM 1199 C CA . ALA B 1 22 ? -2.322 32.254 31.371 1.00 21.28 21 ALA B CA 1
ATOM 1200 C C . ALA B 1 22 ? -2.732 31.612 30.048 1.00 21.47 21 ALA B C 1
ATOM 1201 O O . ALA B 1 22 ? -3.488 32.214 29.287 1.00 23.33 21 ALA B O 1
ATOM 1203 N N . GLU B 1 23 ? -2.230 30.413 29.771 1.00 23.66 22 GLU B N 1
ATOM 1204 C CA . GLU B 1 23 ? -2.572 29.713 28.521 1.00 24.94 22 GLU B CA 1
ATOM 1205 C C . GLU B 1 23 ? -4.079 29.602 28.392 1.00 25.84 22 GLU B C 1
ATOM 1206 O O . GLU B 1 23 ? -4.647 29.845 27.319 1.00 27.62 22 GLU B O 1
ATOM 1212 N N . ARG B 1 24 ? -4.748 29.253 29.488 1.00 20.35 23 ARG B N 1
ATOM 1213 C CA . ARG B 1 24 ? -6.193 29.128 29.433 1.00 20.99 23 ARG B CA 1
ATOM 1214 C C . ARG B 1 24 ? -6.916 30.463 29.339 1.00 24.92 23 ARG B C 1
ATOM 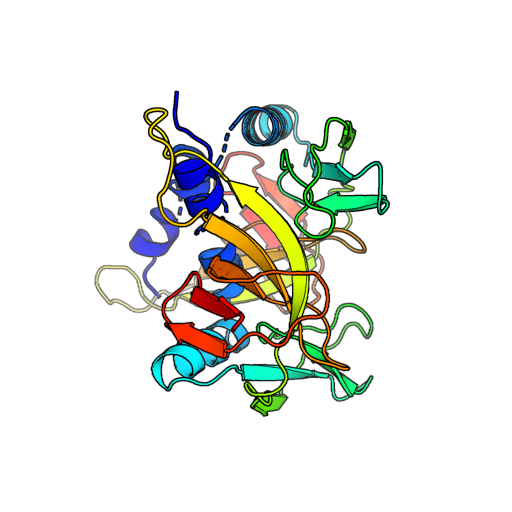1215 O O . ARG B 1 24 ? -7.813 30.622 28.511 1.00 25.31 23 ARG B O 1
ATOM 1223 N N . TYR B 1 25 ? -6.571 31.393 30.225 1.00 21.22 24 TYR B N 1
ATOM 1224 C CA . TYR B 1 25 ? -7.354 32.625 30.357 1.00 25.76 24 TYR B CA 1
ATOM 1225 C C . TYR B 1 25 ? -6.848 33.782 29.496 1.00 30.03 24 TYR B C 1
ATOM 1226 O O . TYR B 1 25 ? -7.548 34.778 29.321 1.00 30.92 24 TYR B O 1
ATOM 1235 N N . GLU B 1 26 ? -5.642 33.658 28.951 1.00 30.86 25 GLU B N 1
ATOM 1236 C CA . GLU B 1 26 ? -5.058 34.767 28.198 1.00 32.85 25 GLU B CA 1
ATOM 1237 C C . GLU B 1 26 ? -4.713 34.430 26.767 1.00 32.69 25 GLU B C 1
ATOM 1238 O O . GLU B 1 26 ? -5.002 35.225 25.886 1.00 34.96 25 GLU B O 1
ATOM 1244 N N . TYR B 1 27 ? -4.098 33.272 26.530 1.00 30.94 26 TYR B N 1
ATOM 1245 C CA . TYR B 1 27 ? -3.592 32.966 25.201 1.00 33.21 26 TYR B CA 1
ATOM 1246 C C . TYR B 1 27 ? -4.582 32.185 24.343 1.00 35.44 26 TYR B C 1
ATOM 1247 O O . TYR B 1 27 ? -4.349 32.002 23.147 1.00 37.47 26 TYR B O 1
ATOM 1256 N N . THR B 1 28 ? -5.674 31.737 24.960 1.00 38.97 27 THR B N 1
ATOM 1257 C CA . THR B 1 28 ? -6.795 31.114 24.240 1.00 40.65 27 THR B CA 1
ATOM 1258 C C . THR B 1 28 ? -7.881 32.126 23.834 1.00 39.54 27 THR B C 1
ATOM 1259 O O . THR B 1 28 ? -8.379 32.895 24.659 1.00 40.37 27 THR B O 1
ATOM 1263 N N . GLY B 1 30 ? -10.523 32.812 21.700 1.00 36.09 29 GLY B N 1
ATOM 1264 C CA . GLY B 1 30 ? -11.527 32.825 20.640 1.00 34.46 29 GLY B CA 1
ATOM 1265 C C . GLY B 1 30 ? -12.433 31.591 20.608 1.00 34.01 29 GLY B C 1
ATOM 1266 O O . GLY B 1 30 ? -12.437 30.797 21.557 1.00 31.78 29 GLY B O 1
ATOM 1267 N N . PRO B 1 31 ? -13.204 31.417 19.509 1.00 32.66 30 PRO B N 1
ATOM 1268 C CA . PRO B 1 31 ? -14.203 30.343 19.432 1.00 32.25 30 PRO B CA 1
ATOM 1269 C C . PRO B 1 31 ? -13.630 28.925 19.520 1.00 27.10 30 PRO B C 1
ATOM 1270 O O . PRO B 1 31 ? -14.250 28.056 20.117 1.00 27.08 30 PRO B O 1
ATOM 1274 N N . ALA B 1 32 ? -12.486 28.695 18.890 1.00 24.79 31 ALA B N 1
ATOM 1275 C CA . ALA B 1 32 ? -11.845 27.377 18.872 1.00 23.34 31 ALA B CA 1
ATOM 1276 C C . ALA B 1 32 ? -11.329 27.048 20.268 1.00 23.22 31 ALA B C 1
ATOM 1277 O O . ALA B 1 32 ? -11.430 25.920 20.737 1.00 20.19 31 ALA B O 1
ATOM 1279 N N . GLY B 1 33 ? -10.779 28.052 20.936 1.00 21.55 32 GLY B N 1
ATOM 1280 C CA . GLY B 1 33 ? -10.269 27.863 22.290 1.00 25.55 32 GLY B CA 1
ATOM 1281 C C . GLY B 1 33 ? -11.398 27.489 23.229 1.00 24.10 32 GLY B C 1
ATOM 1282 O O . GLY B 1 33 ? -11.241 26.637 24.089 1.00 26.15 32 GLY B O 1
ATOM 1283 N N . GLU B 1 34 ? -12.555 28.104 23.030 1.00 24.94 33 GLU B N 1
ATOM 1284 C CA . GLU B 1 34 ? -13.744 27.820 23.827 1.00 24.86 33 GLU B CA 1
ATOM 1285 C C . GLU B 1 34 ? -14.244 26.394 23.564 1.00 24.89 33 GLU B C 1
ATOM 1286 O O . GLU B 1 34 ? -14.732 25.719 24.480 1.00 25.76 33 GLU B O 1
ATOM 1289 N N . GLN B 1 35 ? -14.140 25.931 22.321 1.00 22.07 34 GLN B N 1
ATOM 1290 C CA . GLN B 1 35 ? -14.479 24.548 21.995 1.00 21.67 34 GLN B CA 1
ATOM 1291 C C . GLN B 1 35 ? -13.542 23.562 22.719 1.00 18.72 34 GLN B C 1
ATOM 1292 O O . GLN B 1 35 ? -13.971 22.507 23.191 1.00 19.11 34 GLN B O 1
ATOM 1298 N N . PHE B 1 36 ? -12.269 23.904 22.804 1.00 16.70 35 PHE B N 1
ATOM 1299 C CA . PHE B 1 36 ? -11.297 23.047 23.501 1.00 16.40 35 PHE B CA 1
ATOM 1300 C C . PHE B 1 36 ? -11.615 22.939 24.985 1.00 18.09 35 PHE B C 1
ATOM 1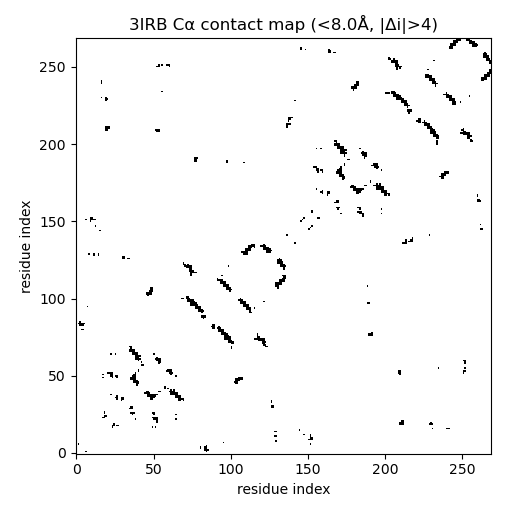301 O O . PHE B 1 36 ? -11.649 21.847 25.545 1.00 16.04 35 PHE B O 1
ATOM 1309 N N . PHE B 1 37 ? -11.839 24.075 25.640 1.00 19.45 36 PHE B N 1
ATOM 1310 C CA . PHE B 1 37 ? -12.144 24.023 27.079 1.00 21.42 36 PHE B CA 1
ATOM 1311 C C . PHE B 1 37 ? -13.510 23.423 27.391 1.00 22.51 36 PHE B C 1
ATOM 1312 O O . PHE B 1 37 ? -13.657 22.713 28.378 1.00 23.41 36 PHE B O 1
ATOM 1320 N N . ASN B 1 38 ? -14.503 23.635 26.543 1.00 22.92 37 ASN B N 1
ATOM 1321 C CA . ASN B 1 38 ? -15.756 22.903 26.696 1.00 25.13 37 ASN B CA 1
ATOM 1322 C C . ASN B 1 38 ? -15.581 21.385 26.492 1.00 22.27 37 ASN B C 1
ATOM 1323 O O . ASN B 1 38 ? -16.222 20.569 27.181 1.00 23.08 37 ASN B O 1
ATOM 1328 N N . GLY B 1 39 ? -14.686 21.012 25.585 1.00 18.78 38 GLY B N 1
ATOM 1329 C CA . GLY B 1 39 ? -14.358 19.604 25.370 1.00 18.45 38 GLY B CA 1
ATOM 1330 C C . GLY B 1 39 ? -13.856 18.930 26.625 1.00 16.07 38 GLY B C 1
ATOM 1331 O O . GLY B 1 39 ? -14.264 17.808 26.967 1.00 18.06 38 GLY B O 1
ATOM 1332 N N . LEU B 1 40 ? -12.965 19.627 27.321 1.00 15.94 39 LEU B N 1
ATOM 1333 C CA . LEU B 1 40 ? -12.385 19.133 28.537 1.00 17.79 39 LEU B CA 1
ATOM 1334 C C . LEU B 1 40 ? -13.438 18.788 29.592 1.00 18.02 39 LEU B C 1
ATOM 1335 O O . LEU B 1 40 ? -13.266 17.814 30.309 1.00 17.05 39 LEU B O 1
ATOM 1340 N N . LYS B 1 41 ? -14.518 19.572 29.662 1.00 18.31 40 LYS B N 1
ATOM 1341 C CA . LYS B 1 41 ? -15.635 19.314 30.605 1.00 19.77 40 LYS B CA 1
ATOM 1342 C C . LYS B 1 41 ? -16.338 17.984 30.324 1.00 20.59 40 LYS B C 1
ATOM 1343 O O . LYS B 1 41 ? -16.919 17.407 31.221 1.00 15.50 40 LYS B O 1
ATOM 1346 N N . GLN B 1 42 ? -16.266 17.519 29.076 1.00 19.46 41 GLN B N 1
ATOM 1347 C CA . GLN B 1 42 ? -16.838 16.238 28.657 1.00 19.69 41 GLN B CA 1
ATOM 1348 C C . GLN B 1 42 ? -15.773 15.126 28.565 1.00 19.97 41 GLN B C 1
ATOM 1349 O O . GLN B 1 42 ? -16.010 14.057 27.977 1.00 17.39 41 GLN B O 1
ATOM 1355 N N . ASN B 1 43 ? -14.599 15.364 29.137 1.00 18.26 42 ASN B N 1
ATOM 1356 C CA . ASN B 1 43 ? -13.474 14.402 29.062 1.00 18.13 42 ASN B CA 1
ATOM 1357 C C . ASN B 1 43 ? -13.056 14.077 27.624 1.00 19.57 42 ASN B C 1
ATOM 1358 O O . ASN B 1 43 ? -12.823 12.925 27.270 1.00 19.03 42 ASN B O 1
ATOM 1363 N N . LYS B 1 44 ? -12.954 15.113 26.813 1.00 14.85 43 LYS B N 1
ATOM 1364 C CA . LYS B 1 44 ? -12.544 14.972 25.437 1.00 16.43 43 LYS B CA 1
ATOM 1365 C C . LYS B 1 44 ? -11.387 15.938 25.200 1.00 16.15 43 LYS B C 1
ATOM 1366 O O . LYS B 1 44 ? -11.272 16.958 25.892 1.00 17.99 43 LYS B O 1
ATOM 1372 N N . ILE B 1 45 ? -10.539 15.591 24.244 1.00 14.99 44 ILE B N 1
ATOM 1373 C CA . ILE B 1 45 ? -9.502 16.484 23.736 1.00 14.73 44 ILE B CA 1
ATOM 1374 C C . ILE B 1 45 ? -9.918 16.874 22.324 1.00 15.94 44 ILE B C 1
ATOM 1375 O O . ILE B 1 45 ? -9.995 16.030 21.413 1.00 15.23 44 ILE B O 1
ATOM 1380 N N . ILE B 1 46 ? -10.236 18.150 22.158 1.00 15.23 45 ILE B N 1
ATOM 1381 C CA . ILE B 1 46 ? -10.764 18.666 20.921 1.00 15.71 45 ILE B CA 1
ATOM 1382 C C . ILE B 1 46 ? -9.710 19.441 20.159 1.00 18.30 45 ILE B C 1
ATOM 1383 O O . ILE B 1 46 ? -9.148 20.416 20.667 1.00 17.87 45 ILE B O 1
ATOM 1388 N N . GLY B 1 47 ? -9.480 19.018 18.915 1.00 15.85 46 GLY B N 1
ATOM 1389 C CA . GLY B 1 47 ? -8.621 19.740 17.982 1.00 17.88 46 GLY B CA 1
ATOM 1390 C C . GLY B 1 47 ? -9.418 20.363 16.852 1.00 18.44 46 GLY B C 1
ATOM 1391 O O . GLY B 1 47 ? -10.659 20.341 16.829 1.00 18.27 46 GLY B O 1
ATOM 1392 N N . SER B 1 48 ? -8.710 20.977 15.928 1.00 17.94 47 SER B N 1
ATOM 1393 C CA . SER B 1 48 ? -9.349 21.516 14.739 1.00 18.61 47 SER B CA 1
ATOM 1394 C C . SER B 1 48 ? -8.632 20.997 13.509 1.00 19.06 47 SER B C 1
ATOM 1395 O O . SER B 1 48 ? -7.419 20.774 13.528 1.00 17.79 47 SER B O 1
ATOM 1398 N N . LYS B 1 49 ? -9.400 20.811 12.442 1.00 17.31 48 LYS B N 1
ATOM 1399 C CA . LYS B 1 49 ? -8.866 20.215 11.235 1.00 17.21 48 LYS B CA 1
ATOM 1400 C C . LYS B 1 49 ? -8.987 21.145 10.044 1.00 17.30 48 LYS B C 1
ATOM 1401 O O . LYS B 1 49 ? -10.082 21.530 9.683 1.00 16.54 48 LYS B O 1
ATOM 1407 N N . CYS B 1 50 ? -7.860 21.478 9.426 1.00 14.66 49 CYS B N 1
ATOM 1408 C CA . CYS B 1 50 ? -7.850 22.318 8.220 1.00 18.84 49 CYS B CA 1
ATOM 1409 C C . CYS B 1 50 ? -8.464 21.601 7.023 1.00 19.94 49 CYS B C 1
ATOM 1410 O O . CYS B 1 50 ? -8.039 20.508 6.682 1.00 18.86 49 CYS B O 1
ATOM 1413 N N . SER B 1 51 ? -9.492 22.203 6.426 1.00 20.35 50 SER B N 1
ATOM 1414 C CA . SER B 1 51 ? -10.107 21.652 5.215 1.00 24.92 50 SER B CA 1
ATOM 1415 C C . SER B 1 51 ? -9.179 21.733 3.986 1.00 24.63 50 SER B C 1
ATOM 1416 O O . SER B 1 51 ? -9.418 21.055 2.986 1.00 24.32 50 SER B O 1
ATOM 1419 N N . LYS B 1 52 ? -8.127 22.547 4.052 1.00 21.64 51 LYS B N 1
ATOM 1420 C CA . LYS B 1 52 ? -7.251 22.720 2.908 1.00 21.79 51 LYS B CA 1
ATOM 1421 C C . LYS B 1 52 ? -6.085 21.726 2.879 1.00 22.04 51 LYS B C 1
ATOM 1422 O O . LYS B 1 52 ? -5.875 21.066 1.863 1.00 21.72 51 LYS B O 1
ATOM 1428 N N . CYS B 1 53 ? -5.339 21.611 3.978 1.00 20.21 52 CYS B N 1
ATOM 1429 C CA . CYS B 1 53 ? -4.177 20.692 4.047 1.00 19.50 52 CYS B CA 1
ATOM 1430 C C . CYS B 1 53 ? -4.430 19.424 4.858 1.00 20.12 52 CYS B C 1
ATOM 1431 O O . CYS B 1 53 ? -3.616 18.513 4.825 1.00 23.27 52 CYS B O 1
ATOM 1434 N N . GLY B 1 54 ? -5.531 19.372 5.600 1.00 21.26 53 GLY B N 1
ATOM 1435 C CA . GLY B 1 54 ? -5.864 18.167 6.393 1.00 20.93 53 GLY B CA 1
ATOM 1436 C C . GLY B 1 54 ? -5.127 18.047 7.728 1.00 19.81 53 GLY B C 1
ATOM 1437 O O . GLY B 1 54 ? -5.366 17.104 8.474 1.00 22.34 53 GLY B O 1
ATOM 1438 N N . ARG B 1 55 ? -4.248 18.985 8.061 1.00 17.07 54 ARG B N 1
ATOM 1439 C CA . ARG B 1 55 ? -3.612 18.936 9.359 1.00 17.02 54 ARG B CA 1
ATOM 1440 C C . ARG B 1 55 ? -4.609 19.143 10.482 1.00 16.38 54 ARG B C 1
ATOM 1441 O O . ARG B 1 55 ? -5.549 19.934 10.348 1.00 16.16 54 ARG B O 1
ATOM 1449 N N . ILE B 1 56 ? -4.384 18.428 11.576 1.00 16.25 55 ILE B N 1
ATOM 1450 C CA . ILE B 1 56 ? -5.167 18.572 12.815 1.00 17.69 55 ILE B CA 1
ATOM 1451 C C . ILE B 1 56 ? -4.288 19.232 13.893 1.00 16.91 55 ILE B C 1
ATOM 1452 O O . ILE B 1 56 ? -3.121 18.858 14.047 1.00 16.80 55 ILE B O 1
ATOM 1457 N N . PHE B 1 57 ? -4.827 20.230 14.587 1.00 17.72 56 PHE B N 1
ATOM 1458 C CA . PHE B 1 57 ? -4.081 21.011 15.587 1.00 18.93 56 PHE B CA 1
ATOM 1459 C C . PHE B 1 57 ? -4.704 20.819 16.969 1.00 18.63 56 PHE B C 1
ATOM 1460 O O . PHE B 1 57 ? -5.918 20.828 17.087 1.00 20.03 56 PHE B O 1
ATOM 1468 N N . VAL B 1 58 ? -3.867 20.674 17.995 1.00 17.72 57 VAL B N 1
ATOM 1469 C CA . VAL B 1 58 ? -4.329 20.627 19.375 1.00 17.11 57 VAL B CA 1
ATOM 1470 C C . VAL B 1 58 ? -3.507 21.654 20.185 1.00 18.00 57 VAL B C 1
ATOM 1471 O O . VAL B 1 58 ? -2.326 21.790 19.955 1.00 19.22 57 VAL B O 1
ATOM 1475 N N . PRO B 1 59 ? -4.149 22.444 21.055 1.00 18.95 58 PRO B N 1
ATOM 1476 C CA . PRO B 1 59 ? -5.583 22.573 21.219 1.00 19.46 58 PRO B CA 1
ATOM 1477 C C . PRO B 1 59 ? -6.173 23.099 19.947 1.00 19.57 58 PRO B C 1
ATOM 1478 O O . PRO B 1 59 ? -5.451 23.615 19.098 1.00 21.70 58 PRO B O 1
ATOM 1482 N N . ALA B 1 60 ? -7.485 22.980 19.810 1.00 19.21 59 ALA B N 1
ATOM 1483 C CA . ALA B 1 60 ? -8.181 23.493 18.639 1.00 21.09 59 ALA B CA 1
ATOM 1484 C C . ALA B 1 60 ? -7.837 24.965 18.383 1.00 24.38 59 ALA B C 1
ATOM 1485 O O . ALA B 1 60 ? -7.756 25.773 19.311 1.00 22.49 59 ALA B O 1
ATOM 1487 N N . ARG B 1 61 ? -7.653 25.313 17.115 1.00 24.51 60 ARG B N 1
ATOM 1488 C CA . ARG B 1 61 ? -7.465 26.714 16.748 1.00 25.01 60 ARG B CA 1
ATOM 1489 C C . ARG B 1 61 ? -8.300 27.105 15.556 1.00 23.21 60 ARG B C 1
ATOM 1490 O O . ARG B 1 61 ? -8.737 26.247 14.757 1.00 19.19 60 ARG B O 1
ATOM 1498 N N . SER B 1 62 ? -8.539 28.403 15.437 1.00 21.71 61 SER B N 1
ATOM 1499 C CA . SER B 1 62 ? -9.426 28.894 14.398 1.00 23.74 61 SER B CA 1
ATOM 1500 C C . SER B 1 62 ? -8.714 29.178 13.075 1.00 22.25 61 SER B C 1
ATOM 1501 O O . SER B 1 62 ? -9.388 29.413 12.075 1.00 22.93 61 SER B O 1
ATOM 1504 N N . TYR B 1 63 ? -7.375 29.180 13.063 1.00 20.42 62 TYR B N 1
ATOM 1505 C CA . TYR B 1 63 ? -6.612 29.328 11.812 1.00 20.27 62 TYR B CA 1
ATOM 1506 C C . TYR B 1 63 ? -5.566 28.266 11.649 1.00 19.71 62 TYR B C 1
ATOM 1507 O O . TYR B 1 63 ? -4.942 27.827 12.614 1.00 18.12 62 TYR B O 1
ATOM 1516 N N . CYS B 1 64 ? -5.372 27.835 10.410 1.00 17.31 63 CYS B N 1
ATOM 1517 C CA . CYS B 1 64 ? -4.331 26.879 10.144 1.00 16.07 63 CYS B CA 1
ATOM 1518 C C . CYS B 1 64 ? -3.044 27.658 10.063 1.00 18.85 63 CYS B C 1
ATOM 1519 O O . CYS B 1 64 ? -2.968 28.650 9.364 1.00 17.96 63 CYS B O 1
ATOM 1522 N N . GLU B 1 65 ? -2.020 27.185 10.754 1.00 18.60 64 GLU B N 1
ATOM 1523 C CA . GLU B 1 65 ? -0.742 27.905 10.803 1.00 21.92 64 GLU B CA 1
ATOM 1524 C C . GLU B 1 65 ? 0.217 27.549 9.685 1.00 21.99 64 GLU B C 1
ATOM 1525 O O . GLU B 1 65 ? 1.367 27.978 9.691 1.00 21.65 64 GLU B O 1
ATOM 1531 N N . HIS B 1 66 ? -0.261 26.737 8.750 1.00 19.84 65 HIS B N 1
ATOM 1532 C CA . HIS B 1 66 ? 0.430 26.478 7.491 1.00 19.83 65 HIS B CA 1
ATOM 1533 C C . HIS B 1 66 ? -0.269 27.127 6.319 1.00 20.99 65 HIS B C 1
ATOM 1534 O O . HIS B 1 66 ? 0.373 27.742 5.490 1.00 21.76 65 HIS B O 1
ATOM 1541 N N . CYS B 1 67 ? -1.591 26.988 6.244 1.00 15.89 66 CYS B N 1
ATOM 1542 C CA . CYS B 1 67 ? -2.354 27.527 5.144 1.00 16.84 66 CYS B CA 1
ATOM 1543 C C . CYS B 1 67 ? -2.771 28.975 5.354 1.00 15.61 66 CYS B C 1
ATOM 1544 O O . CYS B 1 67 ? -3.014 29.686 4.389 1.00 19.83 66 CYS B O 1
ATOM 1547 N N . PHE B 1 68 ? -2.888 29.391 6.605 1.00 16.35 67 PHE B N 1
ATOM 1548 C CA . PHE B 1 68 ? -3.455 30.675 6.996 1.00 17.42 67 PHE B CA 1
ATOM 1549 C C . PHE B 1 68 ? -4.897 30.916 6.545 1.00 17.60 67 PHE B C 1
ATOM 1550 O O . PHE B 1 68 ? -5.292 32.043 6.249 1.00 19.29 67 PHE B O 1
ATOM 1558 N N . VAL B 1 69 ? -5.703 29.855 6.554 1.00 16.70 68 VAL B N 1
ATOM 1559 C CA . VAL B 1 69 ? -7.150 29.985 6.341 1.00 18.30 68 VAL B CA 1
ATOM 1560 C C . VAL B 1 69 ? -7.921 29.604 7.604 1.00 19.63 68 VAL B C 1
ATOM 1561 O O . VAL B 1 69 ? -7.374 28.972 8.509 1.00 19.23 68 VAL B O 1
ATOM 1565 N N . LYS B 1 70 ? -9.169 30.051 7.684 1.00 20.73 69 LYS B N 1
ATOM 1566 C CA . LYS B 1 70 ? -10.022 29.782 8.837 1.00 22.01 69 LYS B CA 1
ATOM 1567 C C . LYS B 1 70 ? -10.335 28.291 8.888 1.00 21.66 69 LYS B C 1
ATOM 1568 O O . LYS B 1 70 ? -10.485 27.656 7.850 1.00 18.87 69 LYS B O 1
ATOM 1571 N N . ILE B 1 71 ? -10.358 27.750 10.107 1.00 22.35 70 ILE B N 1
ATOM 1572 C CA . ILE B 1 71 ? -10.771 26.381 10.377 1.00 24.81 70 ILE B CA 1
ATOM 1573 C C . ILE B 1 71 ? -12.111 26.461 11.100 1.00 27.63 70 ILE B C 1
ATOM 1574 O O . ILE B 1 71 ? -12.305 27.263 12.004 1.00 29.62 70 ILE B O 1
ATOM 1579 N N . GLU B 1 72 ? -12.997 25.574 10.709 1.00 29.35 71 GLU B N 1
ATOM 1580 C CA A GLU B 1 72 ? -14.381 25.538 11.175 0.50 31.37 71 GLU B CA 1
ATOM 1581 C CA B GLU B 1 72 ? -14.374 25.546 11.195 0.50 31.51 71 GLU B CA 1
ATOM 1582 C C . GLU B 1 72 ? -14.730 24.177 11.788 1.00 30.84 71 GLU B C 1
ATOM 1583 O O . GLU B 1 72 ? -15.769 24.023 12.437 1.00 31.83 71 GLU B O 1
ATOM 1594 N N . ASN B 1 73 ? -13.859 23.200 11.554 1.00 25.35 72 ASN B N 1
ATOM 1595 C CA . ASN B 1 73 ? -14.130 21.808 11.805 1.00 22.96 72 ASN B CA 1
ATOM 1596 C C . ASN B 1 73 ? -13.383 21.334 13.038 1.00 20.20 72 ASN B C 1
ATOM 1597 O O . ASN B 1 73 ? -12.168 21.271 13.013 1.00 17.96 72 ASN B O 1
ATOM 1602 N N . TYR B 1 74 ? -14.125 21.035 14.098 1.00 21.57 73 TYR B N 1
ATOM 1603 C CA . TYR B 1 74 ? -13.563 20.573 15.381 1.00 21.00 73 TYR B CA 1
ATOM 1604 C C . TYR B 1 74 ? -13.606 19.087 15.409 1.00 21.33 73 TYR B C 1
ATOM 1605 O O . TYR B 1 74 ? -14.595 18.504 14.973 1.00 22.87 73 TYR B O 1
ATOM 1614 N N . VAL B 1 75 ? -12.517 18.461 15.848 1.00 17.66 74 VAL B N 1
ATOM 1615 C CA . VAL B 1 75 ? -12.425 17.002 15.875 1.00 19.80 74 VAL B CA 1
ATOM 1616 C C . VAL B 1 75 ? -11.982 16.476 17.246 1.00 21.51 74 VAL B C 1
ATOM 1617 O O . VAL B 1 75 ? -11.202 17.145 17.971 1.00 20.32 74 VAL B O 1
ATOM 1621 N N . GLU B 1 76 ? -12.459 15.285 17.603 1.00 19.22 75 GLU B N 1
ATOM 1622 C CA A GLU B 1 76 ? -11.997 14.636 18.830 0.50 20.48 75 GLU B CA 1
ATOM 1623 C CA B GLU B 1 76 ? -12.004 14.628 18.824 0.50 20.58 75 GLU B CA 1
ATOM 1624 C C . GLU B 1 76 ? -10.686 13.902 18.568 1.00 22.14 75 GLU B C 1
ATOM 1625 O O . GLU B 1 76 ? -10.584 13.103 17.639 1.00 20.70 75 GLU B O 1
ATOM 1636 N N . ILE B 1 77 ? -9.677 14.194 19.388 1.00 20.76 76 ILE B N 1
ATOM 1637 C CA . ILE B 1 77 ? -8.377 13.541 19.309 1.00 20.79 76 ILE B CA 1
ATOM 1638 C C . ILE B 1 77 ? -8.445 12.261 20.143 1.00 22.25 76 ILE B C 1
ATOM 1639 O O . ILE B 1 77 ? -9.150 12.210 21.177 1.00 20.73 76 ILE B O 1
ATOM 1644 N N . ASN B 1 78 ? -7.744 11.216 19.700 1.00 21.36 77 ASN B N 1
ATOM 1645 C CA . ASN B 1 78 ? -7.718 9.971 20.433 1.00 22.04 77 ASN B CA 1
ATOM 1646 C C . ASN B 1 78 ? -6.870 10.111 21.697 1.00 24.21 77 ASN B C 1
ATOM 1647 O O . ASN B 1 78 ? -5.643 9.952 21.659 1.00 22.26 77 ASN B O 1
ATOM 1652 N N . LYS B 1 79 ? -7.555 10.357 22.808 1.00 26.77 78 LYS B N 1
ATOM 1653 C CA . LYS B 1 79 ? -6.919 10.500 24.124 1.00 29.46 78 LYS B CA 1
ATOM 1654 C C . LYS B 1 79 ? -6.086 9.287 24.574 1.00 28.61 78 LYS B C 1
ATOM 1655 O O . LYS B 1 79 ? -5.190 9.431 25.393 1.00 30.85 78 LYS B O 1
ATOM 1661 N N . ASP B 1 80 ? -6.322 8.109 24.014 1.00 28.88 79 ASP B N 1
ATOM 1662 C CA . ASP B 1 80 ? -5.548 6.926 24.413 1.00 27.95 79 ASP B CA 1
ATOM 1663 C C . ASP B 1 80 ? -4.198 6.843 23.680 1.00 27.17 79 ASP B C 1
ATOM 1664 O O . ASP B 1 80 ? -3.412 5.925 23.918 1.00 26.42 79 ASP B O 1
ATOM 1669 N N . GLU B 1 81 ? -3.919 7.797 22.794 1.00 22.19 80 GLU B N 1
ATOM 1670 C CA . GLU B 1 81 ? -2.645 7.806 22.040 1.00 23.21 80 GLU B CA 1
ATOM 1671 C C . GLU B 1 81 ? -1.653 8.891 22.482 1.00 19.64 80 GLU B C 1
ATOM 1672 O O . GLU B 1 81 ? -0.664 9.142 21.793 1.00 21.20 80 GLU B O 1
ATOM 1678 N N . ALA B 1 82 ? -1.891 9.500 23.631 1.00 19.73 81 ALA B N 1
ATOM 1679 C CA . ALA B 1 82 ? -0.996 10.531 24.150 1.00 19.30 81 ALA B CA 1
ATOM 1680 C C . ALA B 1 82 ? 0.378 9.948 24.482 1.00 18.84 81 ALA B C 1
ATOM 1681 O O . ALA B 1 82 ? 0.480 8.856 25.045 1.00 16.68 81 ALA B O 1
ATOM 1683 N N . TYR B 1 83 ? 1.416 10.722 24.181 1.00 16.62 82 TYR B N 1
ATOM 1684 C CA . TYR B 1 83 ? 2.786 10.377 24.574 1.00 19.14 82 TYR B CA 1
ATOM 1685 C C . TYR B 1 83 ? 3.557 11.613 25.028 1.00 17.11 82 TYR B C 1
ATOM 1686 O O . TYR B 1 83 ? 3.178 12.752 24.726 1.00 16.42 82 TYR B O 1
ATOM 1695 N N . VAL B 1 84 ? 4.664 11.364 25.719 1.00 16.25 83 VAL B N 1
ATOM 1696 C CA . VAL B 1 84 ? 5.469 12.442 26.249 1.00 16.63 83 VAL B CA 1
ATOM 1697 C C . VAL B 1 84 ? 6.454 12.875 25.169 1.00 16.00 83 VAL B C 1
ATOM 1698 O O . VAL B 1 84 ? 7.336 12.105 24.760 1.00 16.77 83 VAL B O 1
ATOM 1702 N N . ASP B 1 85 ? 6.281 14.102 24.714 1.00 16.09 84 ASP B N 1
ATOM 1703 C CA . ASP B 1 85 ? 7.112 14.666 23.661 1.00 16.45 84 ASP B CA 1
ATOM 1704 C C . ASP B 1 85 ? 8.364 15.240 24.254 1.00 16.58 84 ASP B C 1
ATOM 1705 O O . ASP B 1 85 ? 9.422 15.143 23.656 1.00 15.97 84 ASP B O 1
ATOM 1710 N N . SER B 1 86 ? 8.226 15.870 25.416 1.00 15.21 85 SER B N 1
ATOM 1711 C CA . SER B 1 86 ? 9.335 16.520 26.081 1.00 16.50 85 SER B CA 1
ATOM 1712 C C . SER B 1 86 ? 8.911 16.863 27.490 1.00 16.35 85 SER B C 1
ATOM 1713 O O . SER B 1 86 ? 7.724 16.791 27.812 1.00 15.12 85 SER B O 1
ATOM 1716 N N . TYR B 1 87 ? 9.882 17.195 28.336 1.00 12.85 86 TYR B N 1
ATOM 1717 C CA . TYR B 1 87 ? 9.554 17.569 29.724 1.00 13.05 86 TYR B CA 1
ATOM 1718 C C . TYR B 1 87 ? 10.710 18.286 30.387 1.00 13.86 86 TYR B C 1
ATOM 1719 O O . TYR B 1 87 ? 11.891 18.112 30.000 1.00 13.80 86 TYR B O 1
ATOM 1728 N N . THR B 1 88 ? 10.345 19.120 31.352 1.00 14.68 87 THR B N 1
ATOM 1729 C CA . THR B 1 88 ? 11.303 19.824 32.224 1.00 15.25 87 THR B CA 1
ATOM 1730 C C . THR B 1 88 ? 11.073 19.300 33.624 1.00 14.47 87 THR B C 1
ATOM 1731 O O . THR B 1 88 ? 9.918 19.147 34.045 1.00 15.72 87 THR B O 1
ATOM 1735 N N . ILE B 1 89 ? 12.154 18.959 34.309 1.00 14.39 88 ILE B N 1
ATOM 1736 C CA . ILE B 1 89 ? 12.070 18.535 35.707 1.00 13.93 88 ILE B CA 1
ATOM 1737 C C . ILE B 1 89 ? 12.341 19.729 36.596 1.00 17.08 88 ILE B C 1
ATOM 1738 O O . ILE B 1 89 ? 13.320 20.458 36.386 1.00 15.97 88 ILE B O 1
ATOM 1743 N N . ILE B 1 90 ? 11.481 19.929 37.595 1.00 16.17 89 ILE B N 1
ATOM 1744 C CA . ILE B 1 90 ? 11.703 20.971 38.595 1.00 16.50 89 ILE B CA 1
ATOM 1745 C C . ILE B 1 90 ? 12.113 20.254 39.875 1.00 14.93 89 ILE B C 1
ATOM 1746 O O . ILE B 1 90 ? 11.442 19.279 40.307 1.00 16.06 89 ILE B O 1
ATOM 1751 N N . TYR B 1 91 ? 13.227 20.685 40.441 1.00 13.53 90 TYR B N 1
ATOM 1752 C CA . TYR B 1 91 ? 13.866 19.974 41.540 1.00 14.25 90 TYR B CA 1
ATOM 1753 C C . TYR B 1 91 ? 13.680 20.627 42.885 1.00 15.66 90 TYR B C 1
ATOM 1754 O O . TYR B 1 91 ? 13.898 19.958 43.915 1.00 14.45 90 TYR B O 1
ATOM 1763 N N . ASN B 1 92 ? 13.305 21.907 42.874 1.00 16.30 91 ASN B N 1
ATOM 1764 C CA . ASN B 1 92 ? 13.216 22.714 44.073 1.00 17.69 91 ASN B CA 1
ATOM 1765 C C . ASN B 1 92 ? 11.827 23.322 44.225 1.00 16.39 91 ASN B C 1
ATOM 1766 O O . ASN B 1 92 ? 11.130 23.616 43.234 1.00 16.53 91 ASN B O 1
ATOM 1771 N N . ASP B 1 93 ? 11.419 23.519 45.465 1.00 16.49 92 ASP B N 1
ATOM 1772 C CA . ASP B 1 93 ? 10.180 24.263 45.716 1.00 17.89 92 ASP B CA 1
ATOM 1773 C C . ASP B 1 93 ? 10.485 25.751 45.626 1.00 18.57 92 ASP B C 1
ATOM 1774 O O . ASP B 1 93 ? 11.623 26.152 45.381 1.00 19.89 92 ASP B O 1
ATOM 1779 N N . ASP B 1 94 ? 9.457 26.559 45.785 1.00 19.25 93 ASP B N 1
ATOM 1780 C CA . ASP B 1 94 ? 9.604 27.981 45.600 1.00 22.01 93 ASP B CA 1
ATOM 1781 C C . ASP B 1 94 ? 10.172 28.700 46.822 1.00 23.76 93 ASP B C 1
ATOM 1782 O O . ASP B 1 94 ? 10.370 29.909 46.774 1.00 26.86 93 ASP B O 1
ATOM 1787 N N . GLU B 1 95 ? 10.467 27.964 47.893 1.00 22.45 94 GLU B N 1
ATOM 1788 C CA . GLU B 1 95 ? 11.345 28.462 48.938 1.00 24.64 94 GLU B CA 1
ATOM 1789 C C . GLU B 1 95 ? 12.807 28.086 48.699 1.00 24.57 94 GLU B C 1
ATOM 1790 O O . GLU B 1 95 ? 13.673 28.358 49.539 1.00 27.01 94 GLU B O 1
ATOM 1796 N N . GLY B 1 96 ? 13.081 27.412 47.592 1.00 24.01 95 GLY B N 1
ATOM 1797 C CA . GLY B 1 96 ? 14.447 27.041 47.236 1.00 24.72 95 GLY B CA 1
ATOM 1798 C C . GLY B 1 96 ? 14.918 25.722 47.851 1.00 24.64 95 GLY B C 1
ATOM 1799 O O . GLY B 1 96 ? 16.059 25.335 47.632 1.00 24.68 95 GLY B O 1
ATOM 1800 N N . ASN B 1 97 ? 14.046 25.041 48.605 1.00 20.55 96 ASN B N 1
ATOM 1801 C CA . ASN B 1 97 ? 14.371 23.727 49.186 1.00 20.07 96 ASN B CA 1
ATOM 1802 C C . ASN B 1 97 ? 14.256 22.634 48.121 1.00 18.55 96 ASN B C 1
ATOM 1803 O O . ASN B 1 97 ? 13.375 22.713 47.261 1.00 15.70 96 ASN B O 1
ATOM 1808 N N . LYS B 1 98 ? 15.122 21.622 48.187 1.00 15.38 97 LYS B N 1
ATOM 1809 C CA . LYS B 1 98 ? 15.036 20.492 47.258 1.00 17.64 97 LYS B CA 1
ATOM 1810 C C . LYS B 1 98 ? 13.761 19.714 47.519 1.00 15.59 97 LYS B C 1
ATOM 1811 O O . LYS B 1 98 ? 13.411 19.482 48.666 1.00 16.20 97 LYS B O 1
ATOM 1816 N N . LEU B 1 99 ? 13.089 19.301 46.460 1.00 14.94 98 LEU B N 1
ATOM 1817 C CA . LEU B 1 99 ? 11.941 18.429 46.575 1.00 14.32 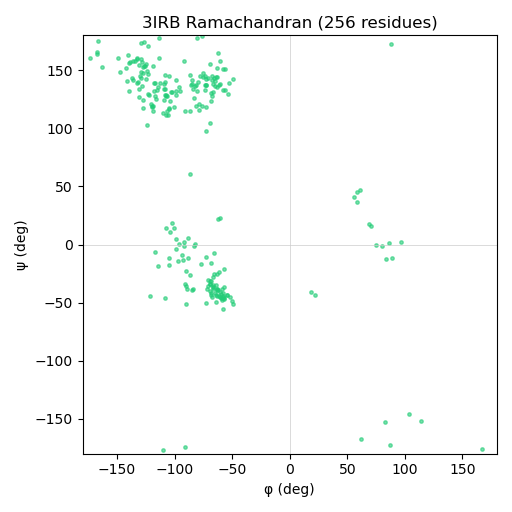98 LEU B CA 1
ATOM 1818 C C . LEU B 1 99 ? 12.346 16.985 46.781 1.00 18.23 98 LEU B C 1
ATOM 1819 O O . LEU B 1 99 ? 13.255 16.498 46.107 1.00 17.03 98 LEU B O 1
ATOM 1824 N N . ALA B 1 100 ? 11.619 16.278 47.646 1.00 19.70 99 ALA B N 1
ATOM 1825 C CA . ALA B 1 100 ? 11.798 14.831 47.785 1.00 19.44 99 ALA B CA 1
ATOM 1826 C C . ALA B 1 100 ? 11.368 14.136 46.517 1.00 17.93 99 ALA B C 1
ATOM 1827 O O . ALA B 1 100 ? 11.968 13.129 46.121 1.00 17.15 99 ALA B O 1
ATOM 1829 N N . GLN B 1 101 ? 10.331 14.680 45.874 1.00 18.26 100 GLN B N 1
ATOM 1830 C CA . GLN B 1 101 ? 9.815 14.143 44.625 1.00 18.02 100 GLN B CA 1
ATOM 1831 C C . GLN B 1 101 ? 9.817 15.217 43.550 1.00 16.36 100 GLN B C 1
ATOM 1832 O O . GLN B 1 101 ? 8.956 16.106 43.547 1.00 15.84 100 GLN B O 1
ATOM 1838 N N . PRO B 1 102 ? 10.799 15.159 42.633 1.00 15.26 101 PRO B N 1
ATOM 1839 C CA . PRO B 1 102 ? 10.806 16.181 41.587 1.00 15.21 101 PRO B CA 1
ATOM 1840 C C . PRO B 1 102 ? 9.514 16.209 40.769 1.00 16.43 101 PRO B C 1
ATOM 1841 O O . PRO B 1 102 ? 8.837 15.191 40.646 1.00 16.62 101 PRO B O 1
ATOM 1845 N N . VAL B 1 103 ? 9.180 17.389 40.256 1.00 16.71 102 VAL B N 1
ATOM 1846 C CA . VAL B 1 103 ? 7.919 17.621 39.521 1.00 17.48 102 VAL B CA 1
ATOM 1847 C C . VAL B 1 103 ? 8.238 17.718 38.038 1.00 16.51 102 VAL B C 1
ATOM 1848 O O . VAL B 1 103 ? 9.302 18.225 37.666 1.00 16.83 102 VAL B O 1
ATOM 1852 N N . TYR B 1 104 ? 7.331 17.221 37.195 1.00 14.84 103 TYR B N 1
ATOM 1853 C CA . TYR B 1 104 ? 7.526 17.234 35.756 1.00 15.35 103 TYR B CA 1
ATOM 1854 C C . TYR B 1 104 ? 6.469 18.105 35.094 1.00 18.11 103 TYR B C 1
ATOM 1855 O O . TYR B 1 104 ? 5.261 17.874 35.264 1.00 16.79 103 TYR B O 1
ATOM 1864 N N . ILE B 1 105 ? 6.950 19.062 34.312 1.00 15.84 104 ILE B N 1
ATOM 1865 C CA . ILE B 1 105 ? 6.127 19.800 33.393 1.00 15.22 104 ILE B CA 1
ATOM 1866 C C . ILE B 1 105 ? 6.389 19.170 32.016 1.00 16.57 104 ILE B C 1
ATOM 1867 O O . ILE B 1 105 ? 7.511 19.210 31.507 1.00 14.76 104 ILE B O 1
ATOM 1872 N N . ALA B 1 106 ? 5.352 18.616 31.415 1.00 15.83 105 ALA B N 1
ATOM 1873 C CA . ALA B 1 106 ? 5.502 17.890 30.175 1.00 16.65 105 ALA B CA 1
ATOM 1874 C C . ALA B 1 106 ? 4.701 18.515 29.048 1.00 15.16 105 ALA B C 1
ATOM 1875 O O . ALA B 1 106 ? 3.687 19.234 29.259 1.00 18.10 105 ALA B O 1
ATOM 1877 N N . LEU B 1 107 ? 5.174 18.277 27.842 1.00 13.08 106 LEU B N 1
ATOM 1878 C CA . LEU B 1 107 ? 4.359 18.517 26.640 1.00 13.30 106 LEU B CA 1
ATOM 1879 C C . LEU B 1 107 ? 3.915 17.176 26.151 1.00 15.73 106 LEU B C 1
ATOM 1880 O O . LEU B 1 107 ? 4.778 16.351 25.773 1.00 16.86 106 LEU B O 1
ATOM 1885 N N . ILE B 1 108 ? 2.599 16.932 26.153 1.00 14.62 107 ILE B N 1
ATOM 1886 C CA . ILE B 1 108 ? 2.096 15.715 25.591 1.00 17.04 107 ILE B CA 1
ATOM 1887 C C . ILE B 1 108 ? 1.592 15.959 24.159 1.00 17.15 107 ILE B C 1
ATOM 1888 O O . ILE B 1 108 ? 1.033 17.009 23.838 1.00 18.30 107 ILE B O 1
ATOM 1893 N N . ARG B 1 109 ? 1.856 14.982 23.318 1.00 15.64 108 ARG B N 1
ATOM 1894 C CA . ARG B 1 109 ? 1.482 15.033 21.901 1.00 14.92 108 ARG B CA 1
ATOM 1895 C C . ARG B 1 109 ? 0.747 13.759 21.523 1.00 16.33 108 ARG B C 1
ATOM 1896 O O . ARG B 1 109 ? 0.636 12.835 22.329 1.00 16.17 108 ARG B O 1
ATOM 1904 N N . PHE B 1 110 ? 0.218 13.733 20.286 1.00 15.64 109 PHE B N 1
ATOM 1905 C CA . PHE B 1 110 ? -0.573 12.627 19.769 1.00 15.21 109 PHE B CA 1
ATOM 1906 C C . PHE B 1 110 ? -0.062 12.389 18.341 1.00 16.56 109 PHE B C 1
ATOM 1907 O O . PHE B 1 110 ? 0.249 13.360 17.646 1.00 17.59 109 PHE B O 1
ATOM 1915 N N . PRO B 1 111 ? 0.043 11.120 17.906 1.00 17.69 110 PRO B N 1
ATOM 1916 C CA . PRO B 1 111 ? 0.532 10.840 16.554 1.00 19.86 110 PRO B CA 1
ATOM 1917 C C . PRO B 1 111 ? -0.289 11.532 15.500 1.00 21.21 110 PRO B C 1
ATOM 1918 O O . PRO B 1 111 ? -1.511 11.517 15.590 1.00 20.44 110 PRO B O 1
ATOM 1922 N N . ASN B 1 112 ? 0.395 12.181 14.552 1.00 21.70 111 ASN B N 1
ATOM 1923 C CA . ASN B 1 112 ? -0.242 12.814 13.393 1.00 24.17 111 ASN B CA 1
ATOM 1924 C C . ASN B 1 112 ? -1.081 14.037 13.714 1.00 21.97 111 ASN B C 1
ATOM 1925 O O . ASN B 1 112 ? -1.899 14.464 12.903 1.00 19.51 111 ASN B O 1
ATOM 1930 N N . ILE B 1 113 ? -0.858 14.614 14.895 1.00 20.87 112 ILE B N 1
ATOM 1931 C CA . ILE B 1 113 ? -1.560 15.806 15.315 1.00 16.92 112 ILE B CA 1
ATOM 1932 C C . ILE B 1 113 ? -0.500 16.845 15.620 1.00 18.25 112 ILE B C 1
ATOM 1933 O O . ILE B 1 113 ? 0.469 16.554 16.355 1.00 17.62 112 ILE B O 1
ATOM 1938 N N . GLU B 1 114 ? -0.663 18.028 15.049 1.00 18.15 113 GLU B N 1
ATOM 1939 C CA . GLU B 1 114 ? 0.229 19.141 15.304 1.00 19.89 113 GLU B CA 1
ATOM 1940 C C . GLU B 1 114 ? -0.040 19.747 16.672 1.00 19.02 113 GLU B C 1
ATOM 1941 O O . GLU B 1 114 ? -1.175 19.809 17.121 1.00 18.09 113 GLU B O 1
ATOM 1947 N N . GLY B 1 115 ? 1.017 20.248 17.301 1.00 18.29 114 GLY B N 1
ATOM 1948 C CA . GLY B 1 115 ? 0.890 20.948 18.571 1.00 19.62 114 GLY B CA 1
ATOM 1949 C C . GLY B 1 115 ? 0.946 19.953 19.712 1.00 19.60 114 GLY B C 1
ATOM 1950 O O . GLY B 1 115 ? 1.183 18.756 19.525 1.00 21.72 114 GLY B O 1
ATOM 1951 N N . GLY B 1 116 ? 0.693 20.444 20.897 1.00 20.62 115 GLY B N 1
ATOM 1952 C CA . GLY B 1 116 ? 0.697 19.606 22.088 1.00 20.94 115 GLY B CA 1
ATOM 1953 C C . GLY B 1 116 ? 0.073 20.316 23.271 1.00 21.17 115 GLY B C 1
ATOM 1954 O O . GLY B 1 116 ? -0.299 21.488 23.186 1.00 20.29 115 GLY B O 1
ATOM 1955 N N . LEU B 1 117 ? -0.046 19.586 24.371 1.00 20.42 116 LEU B N 1
ATOM 1956 C CA . LEU B 1 117 ? -0.672 20.084 25.585 1.00 19.91 116 LEU B CA 1
ATOM 1957 C C . LEU B 1 117 ? 0.342 20.128 26.713 1.00 20.41 116 LEU B C 1
ATOM 1958 O O . LEU B 1 117 ? 1.024 19.114 26.990 1.00 17.26 116 LEU B O 1
ATOM 1963 N N . LEU B 1 118 ? 0.440 21.296 27.340 1.00 18.39 117 LEU B N 1
ATOM 1964 C CA . LEU B 1 118 ? 1.276 21.455 28.534 1.00 20.95 117 LEU B CA 1
ATOM 1965 C C . LEU B 1 118 ? 0.515 20.744 29.639 1.00 20.62 117 LEU B C 1
ATOM 1966 O O . LEU B 1 118 ? -0.715 20.839 29.709 1.00 22.97 117 LEU B O 1
ATOM 1971 N N . CYS B 1 119 ? 1.226 19.990 30.464 1.00 17.80 118 CYS B N 1
ATOM 1972 C CA A CYS B 1 119 ? 0.593 19.340 31.592 0.65 17.94 118 CYS B CA 1
ATOM 1973 C CA B CYS B 1 119 ? 0.621 19.183 31.526 0.35 18.60 118 CYS B CA 1
ATOM 1974 C C . CYS B 1 119 ? 1.615 18.988 32.673 1.00 18.23 118 CYS B C 1
ATOM 1975 O O . CYS B 1 119 ? 2.821 19.109 32.476 1.00 19.37 118 CYS B O 1
ATOM 1980 N N . TYR B 1 120 ? 1.095 18.631 33.845 1.00 17.08 119 TYR B N 1
ATOM 1981 C CA . TYR B 1 120 ? 1.882 18.010 34.890 1.00 16.81 119 TYR B CA 1
ATOM 1982 C C . TYR B 1 120 ? 1.904 16.513 34.624 1.00 19.77 119 TYR B C 1
ATOM 1983 O O . TYR B 1 120 ? 0.876 15.938 34.299 1.00 20.60 119 TYR B O 1
ATOM 1992 N N . ALA B 1 121 ? 3.059 15.891 34.775 1.00 17.11 120 ALA B N 1
ATOM 1993 C CA . ALA B 1 121 ? 3.209 14.462 34.557 1.00 18.98 120 ALA B CA 1
ATOM 1994 C C . ALA B 1 121 ? 3.804 13.805 35.785 1.00 17.84 120 ALA B C 1
ATOM 1995 O O . ALA B 1 121 ? 4.663 14.363 36.457 1.00 20.12 120 ALA B O 1
ATOM 1997 N N . GLU B 1 122 ? 3.329 12.615 36.084 1.00 19.98 121 GLU B N 1
ATOM 1998 C CA . GLU B 1 122 ? 3.903 11.838 37.158 1.00 22.82 121 GLU B CA 1
ATOM 1999 C C . GLU B 1 122 ? 4.166 10.390 36.750 1.00 21.64 121 GLU B C 1
ATOM 2000 O O . GLU B 1 122 ? 3.621 9.875 35.763 1.00 18.97 121 GLU B O 1
ATOM 2006 N N . GLY B 1 123 ? 5.038 9.746 37.507 1.00 22.13 122 GLY B N 1
ATOM 2007 C CA . GLY B 1 123 ? 5.417 8.361 37.272 1.00 23.18 122 GLY B CA 1
ATOM 2008 C C . GLY B 1 123 ? 6.785 8.305 36.629 1.00 23.68 122 GLY B C 1
ATOM 2009 O O . GLY B 1 123 ? 7.648 9.143 36.907 1.00 25.58 122 GLY B O 1
ATOM 2010 N N . ASN B 1 124 ? 6.974 7.317 35.763 1.00 23.57 123 ASN B N 1
ATOM 2011 C CA A ASN B 1 124 ? 8.241 7.082 35.104 0.35 23.66 123 ASN B CA 1
ATOM 2012 C CA B ASN B 1 124 ? 8.259 7.093 35.104 0.65 24.51 123 ASN B CA 1
ATOM 2013 C C . ASN B 1 124 ? 8.288 7.879 33.797 1.00 22.84 123 ASN B C 1
ATOM 2014 O O . ASN B 1 124 ? 8.212 7.328 32.703 1.00 23.19 123 ASN B O 1
ATOM 2023 N N . VAL B 1 125 ? 8.403 9.190 33.940 1.00 20.94 124 VAL B N 1
ATOM 2024 C CA . VAL B 1 125 ? 8.351 10.107 32.822 1.00 19.27 124 VAL B CA 1
ATOM 2025 C C . VAL B 1 125 ? 9.624 10.045 31.975 1.00 19.58 124 VAL B C 1
ATOM 2026 O O . VAL B 1 125 ? 10.714 10.338 32.458 1.00 21.99 124 VAL B O 1
ATOM 2030 N N . LYS B 1 126 ? 9.456 9.673 30.706 1.00 19.42 125 LYS B N 1
ATOM 2031 C CA . LYS B 1 126 ? 10.541 9.551 29.735 1.00 20.32 125 LYS B CA 1
ATOM 2032 C C . LYS B 1 126 ? 9.986 9.916 28.383 1.00 19.26 125 LYS B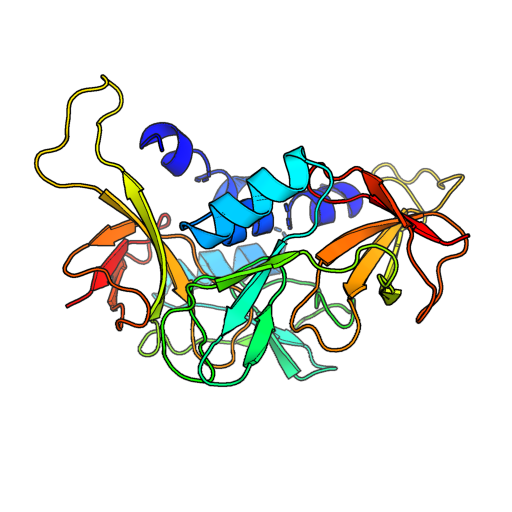 C 1
ATOM 2033 O O . LYS B 1 126 ? 8.782 9.705 28.141 1.00 18.80 125 LYS B O 1
ATOM 2038 N N . VAL B 1 127 ? 10.810 10.492 27.497 1.00 18.97 126 VAL B N 1
ATOM 2039 C CA . VAL B 1 127 ? 10.276 10.900 26.209 1.00 18.51 126 VAL B CA 1
ATOM 2040 C C . VAL B 1 127 ? 9.822 9.679 25.450 1.00 20.34 126 VAL B C 1
ATOM 2041 O O . VAL B 1 127 ? 10.439 8.627 25.556 1.00 18.16 126 VAL B O 1
ATOM 2045 N N . GLY B 1 128 ? 8.729 9.829 24.706 1.00 15.99 127 GLY B N 1
ATOM 2046 C CA . GLY B 1 128 ? 8.130 8.751 23.973 1.00 17.98 127 GLY B CA 1
ATOM 2047 C C . GLY B 1 128 ? 7.193 7.856 24.767 1.00 18.03 127 GLY B C 1
ATOM 2048 O O . GLY B 1 128 ? 6.492 7.049 24.172 1.00 18.82 127 GLY B O 1
ATOM 2049 N N . ALA B 1 129 ? 7.189 7.952 26.093 1.00 19.44 128 ALA B N 1
ATOM 2050 C CA . ALA B 1 129 ? 6.342 7.079 26.922 1.00 19.55 128 ALA B CA 1
ATOM 2051 C C . ALA B 1 129 ? 4.871 7.454 26.788 1.00 20.47 128 ALA B C 1
ATOM 2052 O O . ALA B 1 129 ? 4.540 8.642 26.652 1.00 17.02 128 ALA B O 1
ATOM 2054 N N . LYS B 1 130 ? 4.010 6.434 26.806 1.00 19.21 129 LYS B N 1
ATOM 2055 C CA A LYS B 1 130 ? 2.551 6.616 26.791 0.50 19.39 129 LYS B CA 1
ATOM 2056 C CA B LYS B 1 130 ? 2.569 6.665 26.757 0.50 19.01 129 LYS B CA 1
ATOM 2057 C C . LYS B 1 130 ? 2.101 7.360 28.035 1.00 17.09 129 LYS B C 1
ATOM 2058 O O . LYS B 1 130 ? 2.577 7.078 29.142 1.00 19.31 129 LYS B O 1
ATOM 2063 N N . ALA B 1 131 ? 1.174 8.293 27.867 1.00 16.55 130 ALA B N 1
ATOM 2064 C CA . ALA B 1 131 ? 0.683 9.113 28.975 1.00 17.56 130 ALA B CA 1
ATOM 2065 C C . ALA B 1 131 ? -0.827 8.946 29.106 1.00 19.14 130 ALA B C 1
ATOM 2066 O O . ALA B 1 131 ? -1.550 9.096 28.120 1.00 20.86 130 ALA B O 1
ATOM 2068 N N . LYS B 1 132 ? -1.303 8.650 30.303 1.00 16.58 131 LYS B N 1
ATOM 2069 C CA . LYS B 1 132 ? -2.749 8.504 30.528 1.00 19.68 131 LYS B CA 1
ATOM 2070 C C . LYS B 1 132 ? -3.207 9.783 31.204 1.00 20.43 131 LYS B C 1
ATOM 2071 O O . LYS B 1 132 ? -2.597 10.217 32.174 1.00 19.73 131 LYS B O 1
ATOM 2074 N N . ILE B 1 133 ? -4.272 10.383 30.701 1.00 18.94 132 ILE B N 1
ATOM 2075 C CA . ILE B 1 133 ? -4.773 11.623 31.270 1.00 21.20 132 ILE B CA 1
ATOM 2076 C C . ILE B 1 133 ? -5.562 11.258 32.515 1.00 22.71 132 ILE B C 1
ATOM 2077 O O . ILE B 1 133 ? -6.502 10.455 32.440 1.00 20.18 132 ILE B O 1
ATOM 2082 N N . LEU B 1 134 ? -5.147 11.796 33.660 1.00 19.21 133 LEU B N 1
ATOM 2083 C CA . LEU B 1 134 ? -5.828 11.547 34.918 1.00 21.24 133 LEU B CA 1
ATOM 2084 C C . LEU B 1 134 ? -6.941 12.550 35.193 1.00 25.17 133 LEU B C 1
ATOM 2085 O O . LEU B 1 134 ? -7.972 12.195 35.789 1.00 26.81 133 LEU B O 1
ATOM 2090 N N . SER B 1 135 ? -6.679 13.808 34.830 1.00 24.23 134 SER B N 1
ATOM 2091 C CA . SER B 1 135 ? -7.544 14.938 35.126 1.00 25.52 134 SER B CA 1
ATOM 2092 C C . SER B 1 135 ? -7.745 15.720 33.828 1.00 22.26 134 SER B C 1
ATOM 2093 O O . SER B 1 135 ? -6.768 16.123 33.182 1.00 25.36 134 SER B O 1
ATOM 2096 N N . PHE B 1 136 ? -8.999 15.956 33.475 1.00 17.69 135 PHE B N 1
ATOM 2097 C CA . PHE B 1 136 ? -9.334 16.879 32.373 1.00 17.98 135 PHE B CA 1
ATOM 2098 C C . PHE B 1 136 ? -9.572 18.320 32.809 1.00 17.69 135 PHE B C 1
ATOM 2099 O O . PHE B 1 136 ? -9.885 19.175 31.992 1.00 17.49 135 PHE B O 1
ATOM 2107 N N . GLN B 1 137 ? -9.473 18.584 34.104 1.00 16.82 136 GLN B N 1
ATOM 2108 C CA . GLN B 1 137 ? -9.521 19.947 34.573 1.00 14.96 136 GLN B CA 1
ATOM 2109 C C . 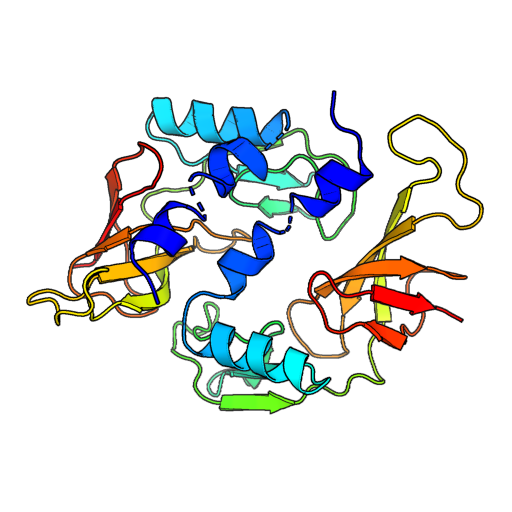GLN B 1 137 ? -8.192 20.554 34.198 1.00 17.58 136 GLN B C 1
ATOM 2110 O O . GLN B 1 137 ? -7.125 19.914 34.375 1.00 17.99 136 GLN B O 1
ATOM 2116 N N . TRP B 1 138 ? -8.227 21.781 33.699 1.00 15.75 137 TRP B N 1
ATOM 2117 C CA . TRP B 1 138 ? -6.970 22.484 33.373 1.00 16.36 137 TRP B CA 1
ATOM 2118 C C . TRP B 1 138 ? -6.397 23.107 34.673 1.00 17.07 137 TRP B C 1
ATOM 2119 O O . TRP B 1 138 ? -7.133 23.658 35.446 1.00 17.92 137 TRP B O 1
ATOM 2130 N N . PRO B 1 139 ? -5.084 23.009 34.924 1.00 18.19 138 PRO B N 1
ATOM 2131 C CA . PRO B 1 139 ? -4.024 22.362 34.171 1.00 18.21 138 PRO B CA 1
ATOM 2132 C C . PRO B 1 139 ? -4.114 20.851 34.269 1.00 17.15 138 PRO B C 1
ATOM 2133 O O . PRO B 1 139 ? -4.306 20.285 35.362 1.00 16.22 138 PRO B O 1
ATOM 2137 N N . LEU B 1 140 ? -3.909 20.217 33.130 1.00 15.56 139 LEU B N 1
ATOM 2138 C CA . LEU B 1 140 ? -4.088 18.776 32.988 1.00 15.98 139 LEU B CA 1
ATOM 2139 C C . LEU B 1 140 ? -2.992 18.030 33.760 1.00 16.30 139 LEU B C 1
ATOM 2140 O O . LEU B 1 140 ? -1.894 18.548 33.947 1.00 16.79 139 LEU B O 1
ATOM 2145 N N . ARG B 1 141 ? -3.310 16.797 34.143 1.00 16.51 140 ARG B N 1
ATOM 2146 C CA . ARG B 1 141 ? -2.382 15.904 34.816 1.00 16.38 140 ARG B CA 1
ATOM 2147 C C . ARG B 1 141 ? -2.400 14.563 34.118 1.00 16.01 140 ARG B C 1
ATOM 2148 O O . ARG B 1 141 ? -3.465 14.009 33.807 1.00 15.90 140 ARG B O 1
ATOM 2156 N N . VAL B 1 142 ? -1.207 14.043 33.880 1.00 15.02 141 VAL B N 1
ATOM 2157 C CA . VAL B 1 142 ? -1.062 12.748 33.292 1.00 13.86 141 VAL B CA 1
ATOM 2158 C C . VAL B 1 142 ? -0.124 11.881 34.121 1.00 16.63 141 VAL B C 1
ATOM 2159 O O . VAL B 1 142 ? 0.703 12.365 34.920 1.00 16.35 141 VAL B O 1
ATOM 2163 N N . LYS B 1 143 ? -0.310 10.589 33.932 1.00 18.70 142 LYS B N 1
ATOM 2164 C CA . LYS B 1 143 ? 0.529 9.578 34.518 1.00 20.77 142 LYS B CA 1
ATOM 2165 C C . LYS B 1 143 ? 1.224 8.764 33.442 1.00 19.75 142 LYS B C 1
ATOM 2166 O O . LYS B 1 143 ? 0.626 8.400 32.426 1.00 17.30 142 LYS B O 1
ATOM 2172 N N . VAL B 1 144 ? 2.493 8.467 33.689 1.00 21.11 143 VAL B N 1
ATOM 2173 C CA . VAL B 1 144 ? 3.296 7.662 32.789 1.00 25.02 143 VAL B CA 1
ATOM 2174 C C . VAL B 1 144 ? 3.711 6.416 33.577 1.00 28.90 143 VAL B C 1
ATOM 2175 O O . VAL B 1 144 ? 4.331 6.520 34.632 1.00 28.87 143 VAL B O 1
ATOM 2179 N N . ASP B 1 145 ? 3.316 5.247 33.108 1.00 35.00 144 ASP B N 1
ATOM 2180 C CA . ASP B 1 145 ? 3.746 3.995 33.737 1.00 41.93 144 ASP B CA 1
ATOM 2181 C C . ASP B 1 145 ? 5.144 3.591 33.252 1.00 44.96 144 ASP B C 1
ATOM 2182 O O . ASP B 1 145 ? 5.493 3.761 32.071 1.00 48.34 144 ASP B O 1
#

CATH classification: 6.10.30.10 (+1 more: 2.40.50.140)

Solvent-accessible surface area: 13384 Å² total